Protein 5NBG (pdb70)

Solvent-accessible surface area: 10768 Å² total; per-residue (Å²): 202,30,49,16,55,11,6,2,59,4,0,17,8,1,0,1,0,21,29,23,87,30,68,34,62,96,0,0,56,10,0,13,169,37,25,141,76,114,138,8,33,62,21,1,50,34,0,67,44,51,17,88,112,65,72,40,0,11,100,0,0,37,86,58,104,32,17,2,67,220,98,2,16,58,58,0,43,58,0,52,97,66,65,107,26,60,54,25,0,43,171,2,0,75,68,0,44,112,86,46,50,133,134,25,121,130,163,63,47,17,52,8,23,7,52,0,0,10,8,0,4,1,0,23,39,25,87,27,66,40,62,82,0,0,65,10,0,18,179,28,21,148,85,113,120,4,24,60,17,0,51,32,0,60,42,58,24,85,116,68,68,49,0,10,102,0,0,36,77,54,103,75,21,2,72,198,100,1,18,37,60,0,44,58,1,57,95,67,64,104,24,61,60,23,0,49,134,4,0,50,59,4,50,90,93,37,42,109,126,21,101,142,124,143

GO terms:
  GO:0016485 protein processing (P, IMP)

CATH classification: 1.20.81.30

InterPro domains:
  IPR001992 T2SS_GspF/T4SS_PilC conserved site [PS00874] (168-196)
  IPR003004 GspF/PilC family [PR00812] (69-81)
  IPR003004 GspF/PilC family [PR00812] (168-196)
  IPR003004 GspF/PilC family [PR00812] (371-385)
  IPR003004 GspF/PilC family [PR00812] (387-406)
  IPR003004 GspF/PilC family [PTHR30012] (1-406)
  IPR011850 Type II secretion system protein GspF [TIGR02120] (4-405)
  IPR018076 Type II secretion system protein GspF domain [PF00482] (74-196)
  IPR018076 Type II secretion system protein GspF domain [PF00482] (277-398)
  IPR042094 Type II secretion system GspF domain superfamily [G3DSA:1.20.81.30] (58-175)
  IPR042094 Type II secretion system GspF domain superfamily [G3DSA:1.20.81.30] (260-372)
  IPR060497 GspF/PilC, N-terminal domain [PF28597] (1-43)

Secondary structure (DSSP, 8-state):
---HHHHHHHHHHHHHHHHTT--HHHHHHHHHHH-SSHHHHHHHHHHHHHHHTT--HHHHHHT-TTTS-HHHHHHHHHHHHHT-HHHHHHHHHHHHHHHHHHHHHH-/--HHHHHHHHHHHHHHHHTT--HHHHHHHHHHH-SSHHHHHHHHHHHHHHHTT--HHHHHHT-TTTS-HHHHHHHHHHHHHT-HHHHHHHHHHHHHHHHHHHHHHH-

Structure (mmCIF, N/CA/C/O backbone):
data_5NBG
#
_entry.id   5NBG
#
_cell.length_a   116.175
_cell.length_b   116.175
_cell.length_c   47.998
_cell.angle_alpha   90.00
_cell.angle_beta   90.00
_cell.angle_gamma   90.00
#
_symmetry.space_group_name_H-M   'P 4 21 2'
#
loop_
_entity.id
_entity.type
_entity.pdbx_description
1 polymer 'General secretion pathway protein F'
2 water water
#
loop_
_atom_site.group_PDB
_atom_site.id
_atom_site.type_symbol
_atom_site.label_atom_id
_atom_site.label_alt_id
_atom_site.label_comp_id
_atom_site.label_asym_id
_atom_site.label_entity_id
_atom_site.label_seq_id
_atom_site.pdbx_PDB_ins_code
_atom_site.Cartn_x
_atom_site.Cartn_y
_atom_site.Cartn_z
_atom_site.occupancy
_atom_site.B_iso_or_equiv
_atom_site.auth_seq_id
_atom_site.auth_comp_id
_atom_site.auth_asym_id
_atom_site.auth_atom_id
_atom_site.pdbx_PDB_model_num
ATOM 1 N N . MET A 1 1 ? 18.773 14.624 8.625 1.00 75.26 64 MET A N 1
ATOM 2 C CA . MET A 1 1 ? 18.762 16.107 8.473 1.00 82.80 64 MET A CA 1
ATOM 3 C C . MET A 1 1 ? 19.772 16.835 9.402 1.00 78.95 64 MET A C 1
ATOM 4 O O . MET A 1 1 ? 19.477 17.059 10.589 1.00 82.40 64 MET A O 1
ATOM 9 N N . ILE A 1 2 ? 20.935 17.233 8.859 1.00 62.57 65 ILE A N 1
ATOM 10 C CA . ILE A 1 2 ? 22.078 17.680 9.703 1.00 61.28 65 ILE A CA 1
ATOM 11 C C . ILE A 1 2 ? 22.105 19.185 9.910 1.00 54.35 65 ILE A C 1
ATOM 12 O O . ILE A 1 2 ? 21.879 19.976 8.966 1.00 58.50 65 ILE A O 1
ATOM 17 N N . SER A 1 3 ? 22.392 19.608 11.133 1.00 46.00 66 SER A N 1
ATOM 18 C CA . SER A 1 3 ? 22.574 21.043 11.352 1.00 54.13 66 SER A CA 1
ATOM 19 C C . SER A 1 3 ? 23.802 21.531 10.556 1.00 50.22 66 SER A C 1
ATOM 20 O O . SER A 1 3 ? 24.817 20.823 10.422 1.00 47.02 66 SER A O 1
ATOM 23 N N . ALA A 1 4 ? 23.695 22.715 10.008 1.00 44.86 67 ALA A N 1
ATOM 24 C CA . ALA A 1 4 ? 24.778 23.283 9.272 1.00 45.08 67 ALA A CA 1
ATOM 25 C C . ALA A 1 4 ? 26.037 23.510 10.139 1.00 49.99 67 ALA A C 1
ATOM 26 O O . ALA A 1 4 ? 27.155 23.465 9.615 1.00 50.93 67 ALA A O 1
ATOM 28 N N . SER A 1 5 ? 25.897 23.761 11.434 1.00 48.02 68 SER A N 1
ATOM 29 C CA . SER A 1 5 ? 27.085 23.963 12.264 1.00 50.47 68 SER A CA 1
ATOM 30 C C . SER A 1 5 ? 27.760 22.602 12.486 1.00 51.82 68 SER A C 1
ATOM 31 O O . SER A 1 5 ? 28.981 22.535 12.432 1.00 41.21 68 SER A O 1
ATOM 34 N N . ASP A 1 6 ? 26.959 21.546 12.697 1.00 45.30 69 ASP A N 1
ATOM 35 C CA . ASP A 1 6 ? 27.478 20.205 12.865 1.00 42.20 69 ASP A CA 1
ATOM 36 C C . ASP A 1 6 ? 28.206 19.665 11.618 1.00 49.56 69 ASP A C 1
ATOM 37 O O . ASP A 1 6 ? 29.234 18.981 11.765 1.00 42.75 69 ASP A O 1
ATOM 42 N N . LEU A 1 7 ? 27.663 19.898 10.421 1.00 45.38 70 LEU A N 1
ATOM 43 C CA . LEU A 1 7 ? 28.369 19.563 9.182 1.00 45.81 70 LEU A CA 1
ATOM 44 C C . LEU A 1 7 ? 29.642 20.351 9.043 1.00 41.47 70 LEU A C 1
ATOM 45 O O . LEU A 1 7 ? 30.642 19.813 8.621 1.00 43.18 70 LEU A O 1
ATOM 50 N N . ALA A 1 8 ? 29.588 21.651 9.303 1.00 34.70 71 ALA A N 1
ATOM 51 C CA . ALA A 1 8 ? 30.814 22.439 9.235 1.00 38.80 71 ALA A CA 1
ATOM 52 C C . ALA A 1 8 ? 31.912 21.943 10.220 1.00 37.67 71 ALA A C 1
ATOM 53 O O . ALA A 1 8 ? 33.082 21.984 9.874 1.00 30.38 71 ALA A O 1
ATOM 55 N N . LEU A 1 9 ? 31.525 21.504 11.424 1.00 32.81 72 LEU A N 1
ATOM 56 C CA . LEU A 1 9 ? 32.496 21.018 12.362 1.00 34.40 72 LEU A CA 1
ATOM 57 C C . LEU A 1 9 ? 33.097 19.734 11.807 1.00 35.13 72 LEU A C 1
ATOM 58 O O . LEU A 1 9 ? 34.317 19.660 11.664 1.00 34.41 72 LEU A O 1
ATOM 63 N N . LEU A 1 10 ? 32.275 18.761 11.440 1.00 34.74 73 LEU A N 1
ATOM 64 C CA . LEU A 1 10 ? 32.784 17.464 10.914 1.00 38.02 73 LEU A CA 1
ATOM 65 C C . LEU A 1 10 ? 33.716 17.669 9.753 1.00 34.04 73 LEU A C 1
ATOM 66 O O . LEU A 1 10 ? 34.731 16.978 9.615 1.0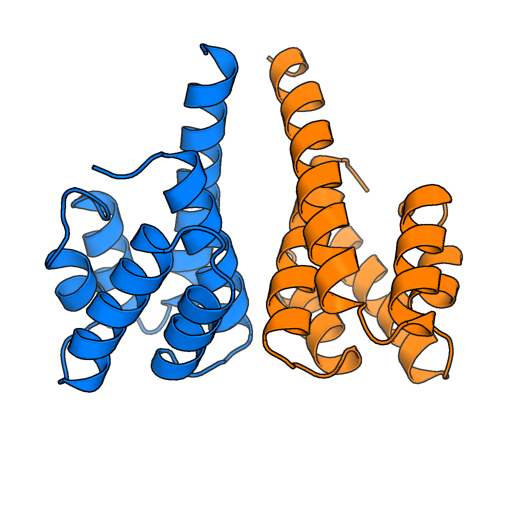0 31.82 73 LEU A O 1
ATOM 71 N N . THR A 1 11 ? 33.352 18.585 8.872 1.00 29.27 74 THR A N 1
ATOM 72 C CA . THR A 1 11 ? 34.099 18.715 7.615 1.00 31.30 74 THR A CA 1
ATOM 73 C C . THR A 1 11 ? 35.430 19.397 7.883 1.00 30.51 74 THR A C 1
ATOM 74 O O . THR A 1 11 ? 36.461 19.002 7.317 1.00 28.83 74 THR A O 1
ATOM 78 N N . ARG A 1 12 ? 35.443 20.416 8.721 1.00 27.44 75 ARG A N 1
ATOM 79 C CA . ARG A 1 12 ? 36.758 21.066 9.107 1.00 29.39 75 ARG A CA 1
ATOM 80 C C . ARG A 1 12 ? 37.680 20.020 9.778 1.00 29.52 75 ARG A C 1
ATOM 81 O O . ARG A 1 12 ? 38.890 19.962 9.507 1.00 27.39 75 ARG A O 1
ATOM 89 N N . GLN A 1 13 ? 37.130 19.255 10.720 1.00 25.15 76 GLN A N 1
ATOM 90 C CA . GLN A 1 13 ? 37.970 18.254 11.443 1.00 27.99 76 GLN A CA 1
ATOM 91 C C . GLN A 1 13 ? 38.558 17.217 10.454 1.00 25.68 76 GLN A C 1
ATOM 92 O O . GLN A 1 13 ? 39.740 16.920 10.485 1.00 28.41 76 GLN A O 1
ATOM 98 N N . LEU A 1 14 ? 37.693 16.685 9.588 1.00 27.67 77 LEU A N 1
ATOM 99 C CA . LEU A 1 14 ? 38.079 15.681 8.619 1.00 28.56 77 LEU A CA 1
ATOM 100 C C . LEU A 1 14 ? 39.112 16.232 7.645 1.00 31.70 77 LEU A C 1
ATOM 101 O O . LEU A 1 14 ? 40.090 15.537 7.259 1.00 31.32 77 LEU A O 1
ATOM 106 N N . ALA A 1 15 ? 38.921 17.470 7.235 1.00 25.86 78 ALA A N 1
ATOM 107 C CA . ALA A 1 15 ? 39.830 18.120 6.278 1.00 27.56 78 ALA A CA 1
ATOM 108 C C . ALA A 1 15 ? 41.159 18.296 6.921 1.00 29.88 78 ALA A C 1
ATOM 109 O O . ALA A 1 15 ? 42.207 17.989 6.290 1.00 30.43 78 ALA A O 1
ATOM 111 N N . THR A 1 16 ? 41.161 18.654 8.206 1.00 26.02 79 THR A N 1
ATOM 112 C CA . THR A 1 16 ? 42.429 18.845 8.930 1.00 27.13 79 THR A CA 1
ATOM 113 C C . THR A 1 16 ? 43.228 17.500 9.017 1.00 31.22 79 THR A C 1
ATOM 114 O O . THR A 1 16 ? 44.466 17.448 8.830 1.00 30.13 79 THR A O 1
ATOM 118 N N . LEU A 1 17 ? 42.519 16.432 9.335 1.00 30.13 80 LEU A N 1
ATOM 119 C CA . LEU A 1 17 ? 43.155 15.119 9.571 1.00 31.27 80 LEU A CA 1
ATOM 120 C C . LEU A 1 17 ? 43.583 14.484 8.282 1.00 31.84 80 LEU A C 1
ATOM 121 O O . LEU A 1 17 ? 44.651 13.845 8.231 1.00 30.97 80 LEU A O 1
ATOM 126 N N . VAL A 1 18 ? 42.771 14.608 7.251 1.00 30.47 81 VAL A N 1
ATOM 127 C CA . VAL A 1 18 ? 43.152 14.064 5.949 1.00 34.11 81 VAL A CA 1
ATOM 128 C C . VAL A 1 18 ? 44.329 14.851 5.405 1.00 39.67 81 VAL A C 1
ATOM 129 O O . VAL A 1 18 ? 45.226 14.254 4.829 1.00 33.40 81 VAL A O 1
ATOM 133 N N . ALA A 1 19 ? 44.364 16.163 5.625 1.00 33.95 82 ALA A N 1
ATOM 134 C CA . ALA A 1 19 ? 45.488 16.953 5.156 1.00 39.31 82 ALA A CA 1
ATOM 135 C C . ALA A 1 19 ? 46.748 16.610 5.901 1.00 41.15 82 ALA A C 1
ATOM 136 O O . ALA A 1 19 ? 47.788 16.775 5.342 1.00 36.12 82 ALA A O 1
ATOM 138 N N . ALA A 1 20 ? 46.644 16.199 7.167 1.00 37.53 83 ALA A N 1
ATOM 139 C CA . ALA A 1 20 ? 47.759 15.783 7.937 1.00 37.01 83 ALA A CA 1
ATOM 140 C C . ALA A 1 20 ? 48.247 14.348 7.597 1.00 40.27 83 ALA A C 1
ATOM 141 O O . ALA A 1 20 ? 49.086 13.809 8.315 1.00 37.67 83 ALA A O 1
ATOM 143 N N . ALA A 1 21 ? 47.681 13.743 6.542 1.00 39.79 84 ALA A N 1
ATOM 144 C CA . ALA A 1 21 ? 48.103 12.471 6.009 1.00 44.47 84 ALA A CA 1
ATOM 145 C C . ALA A 1 21 ? 47.678 11.306 6.903 1.00 44.34 84 ALA A C 1
ATOM 146 O O . ALA A 1 21 ? 48.248 10.238 6.787 1.00 42.53 84 ALA A O 1
ATOM 148 N N . LEU A 1 22 ? 46.671 11.473 7.766 1.00 38.94 85 LEU A N 1
ATOM 149 C CA . LEU A 1 22 ? 46.073 10.287 8.391 1.00 39.33 85 LEU A CA 1
ATOM 150 C C . LEU A 1 22 ? 45.365 9.492 7.313 1.00 38.84 85 LEU A C 1
ATOM 151 O O . LEU A 1 22 ? 44.593 10.070 6.588 1.00 37.82 85 LEU A O 1
ATOM 156 N N . PRO A 1 23 ? 45.559 8.150 7.255 1.00 40.56 86 PRO A N 1
ATOM 157 C CA . PRO A 1 23 ? 44.683 7.316 6.424 1.00 39.57 86 PRO A CA 1
ATOM 158 C C . PRO A 1 23 ? 43.232 7.626 6.651 1.00 36.88 86 PRO A C 1
ATOM 159 O O . PRO A 1 23 ? 42.837 7.981 7.747 1.00 37.03 86 PRO A O 1
ATOM 163 N N . LEU A 1 24 ? 42.449 7.576 5.589 1.00 32.66 87 LEU A N 1
ATOM 164 C CA . LEU A 1 24 ? 41.056 7.908 5.691 1.00 36.27 87 LEU A CA 1
ATOM 165 C C . LEU A 1 24 ? 40.241 7.255 6.830 1.00 39.84 87 LEU A C 1
ATOM 166 O O . LEU A 1 24 ? 39.454 7.912 7.533 1.00 33.71 87 LEU A O 1
ATOM 171 N N . GLU A 1 25 ? 40.467 5.962 7.007 1.00 40.34 88 GLU A N 1
ATOM 172 C CA . GLU A 1 25 ? 39.826 5.119 8.027 1.00 41.49 88 GLU A CA 1
ATOM 173 C C . GLU A 1 25 ? 40.151 5.660 9.414 1.00 35.80 88 GLU A C 1
ATOM 174 O O . GLU A 1 25 ? 39.286 5.695 10.283 1.00 37.07 88 GLU A O 1
ATOM 180 N N . GLU A 1 26 ? 41.388 6.107 9.602 1.00 32.17 89 GLU A N 1
ATOM 181 C CA . GLU A 1 26 ? 41.829 6.670 10.879 1.00 37.85 89 GLU A CA 1
ATOM 182 C C . GLU A 1 26 ? 41.304 8.063 11.128 1.00 35.09 89 GLU A C 1
ATOM 183 O O . GLU A 1 26 ? 40.963 8.412 12.236 1.00 32.75 89 GLU A O 1
ATOM 189 N N . ALA A 1 27 ? 41.244 8.841 10.082 1.00 32.12 90 ALA A N 1
ATOM 190 C CA . ALA A 1 27 ? 40.660 10.166 10.116 1.00 34.23 90 ALA A CA 1
ATOM 191 C C . ALA A 1 27 ? 39.179 10.133 10.456 1.00 32.13 90 ALA A C 1
ATOM 192 O O . ALA A 1 27 ? 38.756 10.851 11.344 1.00 35.31 90 ALA A O 1
ATOM 194 N N . LEU A 1 28 ? 38.395 9.269 9.787 1.00 33.17 91 LEU A N 1
ATOM 195 C CA . LEU A 1 28 ? 36.996 9.113 10.134 1.00 33.87 91 LEU A CA 1
ATOM 196 C C . LEU A 1 28 ? 36.817 8.622 11.587 1.00 33.69 91 LEU A C 1
ATOM 197 O O . LEU A 1 28 ? 35.927 9.059 12.321 1.00 39.75 91 LEU A O 1
ATOM 202 N N . ASP A 1 29 ? 37.695 7.744 12.029 1.00 37.99 92 ASP A N 1
ATOM 203 C CA . ASP A 1 29 ? 37.726 7.298 13.429 1.00 38.60 92 ASP A CA 1
ATOM 204 C C . ASP A 1 29 ? 37.961 8.450 14.404 1.00 36.34 92 ASP A C 1
ATOM 205 O O . ASP A 1 29 ? 37.276 8.532 15.431 1.00 30.96 92 ASP A O 1
ATOM 210 N N . ALA A 1 30 ? 38.946 9.325 14.091 1.00 34.75 93 ALA A N 1
ATOM 211 C CA . ALA A 1 30 ? 39.229 10.409 14.971 1.00 32.30 93 ALA A CA 1
ATOM 212 C C . ALA A 1 30 ? 38.062 11.382 15.013 1.00 34.96 93 ALA A C 1
ATOM 213 O O . ALA A 1 30 ? 37.715 11.863 16.096 1.00 33.59 93 ALA A O 1
ATOM 215 N N . VAL A 1 31 ? 37.397 11.614 13.877 1.00 33.99 94 VAL A N 1
ATOM 216 C CA . VAL A 1 31 ? 36.263 12.557 13.903 1.00 37.37 94 VAL A CA 1
ATOM 217 C C . VAL A 1 31 ? 35.045 11.954 14.725 1.00 42.92 94 VAL A C 1
ATOM 218 O O . VAL A 1 31 ? 34.350 12.663 15.527 1.00 35.50 94 VAL A O 1
ATOM 222 N N . ALA A 1 32 ? 34.781 10.659 14.521 1.00 41.53 95 ALA A N 1
ATOM 223 C CA . ALA A 1 32 ? 33.781 9.948 15.356 1.00 43.69 95 ALA A CA 1
ATOM 224 C C . ALA A 1 32 ? 34.155 9.990 16.850 1.00 42.80 95 ALA A C 1
ATOM 225 O O . ALA A 1 32 ? 33.349 10.402 17.634 1.00 43.18 95 ALA A O 1
ATOM 227 N N . LYS A 1 33 ? 35.397 9.686 17.211 1.00 45.86 96 LYS A N 1
ATOM 228 C CA . LYS A 1 33 ? 35.797 9.753 18.600 1.00 45.29 96 LYS A CA 1
ATOM 229 C C . LYS A 1 33 ? 35.717 11.119 19.213 1.00 49.79 96 LYS A C 1
ATOM 230 O O . LYS A 1 33 ? 35.633 11.217 20.431 1.00 48.13 96 LYS A O 1
ATOM 236 N N . GLN A 1 34 ? 35.863 12.184 18.423 1.00 44.21 97 GLN A N 1
ATOM 237 C CA . GLN A 1 34 ? 35.968 13.533 19.010 1.00 41.01 97 GLN A CA 1
ATOM 238 C C . GLN A 1 34 ? 34.619 14.198 19.096 1.00 38.24 97 GLN A C 1
ATOM 239 O O . GLN A 1 34 ? 34.526 15.315 19.601 1.00 38.43 97 GLN A O 1
ATOM 245 N N . SER A 1 35 ? 33.595 13.559 18.552 1.00 39.42 98 SER A N 1
ATOM 246 C CA . SER A 1 35 ? 32.286 14.165 18.484 1.00 46.18 98 SER A CA 1
ATOM 247 C C . SER A 1 35 ? 31.633 14.254 19.868 1.00 50.79 98 SER A C 1
ATOM 248 O O . SER A 1 35 ? 31.732 13.343 20.669 1.00 61.14 98 SER A O 1
ATOM 251 N N . GLU A 1 36 ? 30.996 15.378 20.144 1.00 54.19 99 GLU A N 1
ATOM 252 C CA . GLU A 1 36 ? 30.184 15.528 21.360 1.00 59.00 99 GLU A CA 1
ATOM 253 C C . GLU A 1 36 ? 28.744 15.003 21.142 1.00 58.87 99 GLU A C 1
ATOM 254 O O . GLU A 1 36 ? 28.072 14.712 22.088 1.00 62.52 99 GLU A O 1
ATOM 260 N N . LYS A 1 37 ? 28.285 14.865 19.905 1.00 57.93 100 LYS A N 1
ATOM 261 C CA . LYS A 1 37 ? 26.917 14.438 19.659 1.00 57.77 100 LYS A CA 1
ATOM 262 C C . LYS A 1 37 ? 26.883 13.006 19.203 1.00 60.60 100 LYS A C 1
ATOM 263 O O . LYS A 1 37 ? 27.356 12.698 18.109 1.00 53.50 100 LYS A O 1
ATOM 269 N N . PRO A 1 38 ? 26.269 12.121 20.004 1.00 66.50 101 PRO A N 1
ATOM 270 C CA . PRO A 1 38 ? 26.219 10.701 19.629 1.00 64.60 101 PRO A CA 1
ATOM 271 C C . PRO A 1 38 ? 25.759 10.424 18.196 1.00 56.45 101 PRO A C 1
ATOM 272 O O . PRO A 1 38 ? 26.281 9.524 17.530 1.00 58.26 101 PRO A O 1
ATOM 276 N N . LYS A 1 39 ? 24.784 11.187 17.739 1.00 57.22 102 LYS A N 1
ATOM 277 C CA . LYS A 1 39 ? 24.298 11.077 16.377 1.00 56.10 102 LYS A CA 1
ATOM 278 C C . LYS A 1 39 ? 25.419 11.377 15.352 1.00 58.37 102 LYS A C 1
ATOM 279 O O . LYS A 1 39 ? 25.498 10.733 14.308 1.00 56.15 102 LYS A O 1
ATOM 285 N N . LEU A 1 40 ? 26.288 12.339 15.663 1.00 58.85 103 LEU A N 1
ATOM 286 C CA . LEU A 1 40 ? 27.424 12.640 14.772 1.00 56.72 103 LEU A CA 1
ATOM 287 C C . LEU A 1 40 ? 28.484 11.527 14.813 1.00 50.37 103 LEU A C 1
ATOM 288 O O . LEU A 1 40 ? 28.924 11.122 13.755 1.00 51.63 103 LEU A O 1
ATOM 293 N N . SER A 1 41 ? 28.842 10.993 15.999 1.00 44.21 104 SER A N 1
ATOM 294 C CA . SER A 1 41 ? 29.722 9.827 16.086 1.00 44.63 104 SER A CA 1
ATOM 295 C C . SER A 1 41 ? 29.214 8.685 15.254 1.00 49.00 104 SER A C 1
ATOM 296 O O . SER A 1 41 ? 29.982 8.057 14.548 1.00 44.31 104 SER A O 1
ATOM 299 N N . ALA A 1 42 ? 27.928 8.372 15.378 1.00 50.87 105 ALA A N 1
ATOM 300 C CA . ALA A 1 42 ? 27.361 7.232 14.674 1.00 46.73 105 ALA A CA 1
ATOM 301 C C . ALA A 1 42 ? 27.482 7.447 13.190 1.00 45.79 105 ALA A C 1
ATOM 302 O O . ALA A 1 42 ? 27.866 6.540 12.426 1.00 57.09 105 ALA A O 1
ATOM 304 N N . LEU A 1 43 ? 27.144 8.658 12.769 1.00 52.79 106 LEU A N 1
ATOM 305 C CA . LEU A 1 43 ? 27.184 9.032 11.327 1.00 49.02 106 LEU A CA 1
ATOM 306 C C . LEU A 1 43 ? 28.557 8.804 10.724 1.00 45.18 106 LEU A C 1
ATOM 307 O O . LEU A 1 43 ? 28.705 8.148 9.654 1.00 46.78 106 LEU A O 1
ATOM 312 N N . MET A 1 44 ? 29.571 9.311 11.429 1.00 48.38 107 MET A N 1
ATOM 313 C CA . MET A 1 44 ? 30.959 9.172 10.960 1.00 47.94 107 MET A CA 1
ATOM 314 C C . MET A 1 44 ? 31.458 7.733 10.960 1.00 44.19 107 MET A C 1
ATOM 315 O O . MET A 1 44 ? 32.198 7.296 10.059 1.00 46.68 107 MET A O 1
ATOM 320 N N . ALA A 1 45 ? 31.071 6.981 11.978 1.00 50.78 108 ALA A N 1
ATOM 321 C CA . ALA A 1 45 ? 31.424 5.546 12.042 1.00 46.53 108 ALA A CA 1
ATOM 322 C C . ALA A 1 45 ? 30.739 4.737 10.930 1.00 41.06 108 ALA A C 1
ATOM 323 O O . ALA A 1 45 ? 31.315 3.765 10.412 1.00 41.69 108 ALA A O 1
ATOM 325 N N . ALA A 1 46 ? 29.503 5.117 10.598 1.00 45.83 109 ALA A N 1
ATOM 326 C CA . ALA A 1 46 ? 28.721 4.494 9.503 1.00 46.86 109 ALA A CA 1
ATOM 327 C C . ALA A 1 46 ? 29.324 4.725 8.123 1.00 47.08 109 ALA A C 1
ATOM 328 O O . ALA A 1 46 ? 29.483 3.807 7.295 1.00 55.21 109 ALA A O 1
ATOM 330 N N . VAL A 1 47 ? 29.654 5.978 7.866 1.00 52.75 110 VAL A N 1
ATOM 331 C CA . VAL A 1 47 ? 30.491 6.322 6.708 1.00 46.68 110 VAL A CA 1
ATOM 332 C C . VAL A 1 47 ? 31.782 5.518 6.742 1.00 35.27 110 VAL A C 1
ATOM 333 O O . VAL A 1 47 ? 32.212 4.985 5.742 1.00 37.79 110 VAL A O 1
ATOM 337 N N . ARG A 1 48 ? 32.464 5.473 7.881 1.00 39.42 111 ARG A N 1
ATOM 338 C CA . ARG A 1 48 ? 33.685 4.652 7.928 1.00 39.25 111 ARG A CA 1
ATOM 339 C C . ARG A 1 48 ? 33.433 3.169 7.600 1.00 41.09 111 ARG A C 1
ATOM 340 O O . ARG A 1 48 ? 34.268 2.510 6.961 1.00 45.50 111 ARG A O 1
ATOM 348 N N . ALA A 1 49 ? 32.320 2.629 8.070 1.00 42.69 112 ALA A N 1
ATOM 349 C CA . ALA A 1 49 ? 32.041 1.211 7.817 1.00 50.18 112 ALA A CA 1
ATOM 350 C C . ALA A 1 49 ? 32.046 0.998 6.309 1.00 48.78 112 ALA A C 1
ATOM 351 O O . ALA A 1 49 ? 32.778 0.143 5.787 1.00 52.64 112 ALA A O 1
ATOM 353 N N . LYS A 1 50 ? 31.346 1.872 5.586 1.00 53.50 113 LYS A N 1
ATOM 354 C CA . LYS A 1 50 ? 31.290 1.753 4.132 1.00 47.88 113 LYS A CA 1
ATOM 355 C C . LYS A 1 50 ? 32.641 1.863 3.437 1.00 50.20 113 LYS A C 1
ATOM 356 O O . LYS A 1 50 ? 32.874 1.150 2.467 1.00 49.20 113 LYS A O 1
ATOM 362 N N . VAL A 1 51 ? 33.530 2.740 3.932 1.00 50.60 114 VAL A N 1
ATOM 363 C CA . VAL A 1 51 ? 34.864 2.922 3.344 1.00 49.21 114 VAL A CA 1
ATOM 364 C C . VAL A 1 51 ? 35.748 1.688 3.580 1.00 57.87 114 VAL A C 1
ATOM 365 O O . VAL A 1 51 ? 36.542 1.277 2.711 1.00 53.69 114 VAL A O 1
ATOM 369 N N . VAL A 1 52 ? 35.656 1.154 4.795 1.00 65.03 115 VAL A N 1
ATOM 370 C CA . VAL A 1 52 ? 36.377 -0.071 5.195 1.00 62.00 115 VAL A CA 1
ATOM 371 C C . VAL A 1 52 ? 35.804 -1.247 4.364 1.00 61.07 115 VAL A C 1
ATOM 372 O O . VAL A 1 52 ? 36.573 -1.999 3.785 1.00 57.01 115 VAL A O 1
ATOM 376 N N . GLU A 1 53 ? 34.464 -1.331 4.284 1.00 58.84 116 GLU A N 1
ATOM 377 C CA . GLU A 1 53 ? 33.714 -2.243 3.389 1.00 57.88 116 GLU A CA 1
ATOM 378 C C . GLU A 1 53 ? 34.118 -2.157 1.928 1.00 59.10 116 GLU A C 1
ATOM 379 O O . GLU A 1 53 ? 33.628 -2.944 1.176 1.00 62.75 116 GLU A O 1
ATOM 385 N N . GLY A 1 54 ? 34.921 -1.169 1.499 1.00 69.19 117 GLY A N 1
ATOM 386 C CA . GLY A 1 54 ? 35.458 -1.043 0.112 1.00 54.29 117 GLY A CA 1
ATOM 387 C C . GLY A 1 54 ? 34.945 0.156 -0.714 1.00 57.61 117 GLY A C 1
ATOM 388 O O . GLY A 1 54 ? 35.546 0.521 -1.720 1.00 47.23 117 GLY A O 1
ATOM 389 N N . HIS A 1 55 ? 33.846 0.788 -0.290 1.00 59.33 118 HIS A N 1
ATOM 390 C CA . HIS A 1 55 ? 33.304 1.970 -1.004 1.00 55.55 118 HIS A CA 1
ATOM 391 C C . HIS A 1 55 ? 34.202 3.194 -0.922 1.00 53.88 118 HIS A C 1
ATOM 392 O O . HIS A 1 55 ? 35.003 3.352 0.006 1.00 56.04 118 HIS A O 1
ATOM 399 N N . SER A 1 56 ? 34.095 4.047 -1.927 1.00 56.12 119 SER A N 1
ATOM 400 C CA . SER A 1 56 ? 34.780 5.335 -1.897 1.00 48.79 119 SER A CA 1
ATOM 401 C C . SER A 1 56 ? 34.092 6.222 -0.858 1.00 36.87 119 SER A C 1
ATOM 402 O O . SER A 1 56 ? 32.927 5.974 -0.438 1.00 39.54 119 SER A O 1
ATOM 405 N N . LEU A 1 57 ? 34.774 7.305 -0.488 1.00 40.76 120 LEU A N 1
ATOM 406 C CA . LEU A 1 57 ? 34.235 8.217 0.518 1.00 38.19 120 LEU A CA 1
ATOM 407 C C . LEU A 1 57 ? 32.939 8.796 0.030 1.00 41.24 120 LEU A C 1
ATOM 408 O O . LEU A 1 57 ? 31.977 8.896 0.807 1.00 41.14 120 LEU A O 1
ATOM 413 N N . ALA A 1 58 ? 32.889 9.120 -1.262 1.00 39.38 121 ALA A N 1
ATOM 414 C CA . ALA A 1 58 ? 31.686 9.726 -1.883 1.00 48.10 121 ALA A CA 1
ATOM 415 C C . ALA A 1 58 ? 30.485 8.794 -1.819 1.00 44.74 121 ALA A C 1
ATOM 416 O O . ALA A 1 58 ? 29.344 9.200 -1.466 1.00 43.66 121 ALA A O 1
ATOM 418 N N . GLU A 1 59 ? 30.746 7.526 -2.135 1.00 54.49 122 GLU A N 1
ATOM 419 C CA . GLU A 1 59 ? 29.707 6.504 -2.106 1.00 51.71 122 GLU A CA 1
ATOM 420 C C . GLU A 1 59 ? 29.299 6.300 -0.692 1.00 48.69 122 GLU A C 1
ATOM 421 O O . GLU A 1 59 ? 28.121 6.221 -0.395 1.00 51.47 122 GLU A O 1
ATOM 427 N N . ALA A 1 60 ? 30.276 6.234 0.205 1.00 52.10 123 ALA A N 1
ATOM 428 C CA . ALA A 1 60 ? 29.946 6.073 1.626 1.00 49.18 123 ALA A CA 1
ATOM 429 C C . ALA A 1 60 ? 29.090 7.243 2.050 1.00 43.78 123 ALA A C 1
ATOM 430 O O . ALA A 1 60 ? 27.965 7.090 2.500 1.00 47.64 123 ALA A O 1
ATOM 432 N N . MET A 1 61 ? 29.593 8.440 1.855 1.00 46.86 124 MET A N 1
ATOM 433 C CA . MET A 1 61 ? 28.821 9.625 2.223 1.00 44.76 124 MET A CA 1
ATOM 434 C C . MET A 1 61 ? 27.465 9.681 1.564 1.00 48.64 124 MET A C 1
ATOM 435 O O . MET A 1 61 ? 26.490 10.092 2.216 1.00 47.75 124 MET A O 1
ATOM 440 N N . GLY A 1 62 ? 27.434 9.271 0.279 1.00 48.95 125 GLY A N 1
ATOM 441 C CA . GLY A 1 62 ? 26.211 9.129 -0.524 1.00 53.93 125 GLY A CA 1
ATOM 442 C C . GLY A 1 62 ? 25.094 8.335 0.120 1.00 53.50 125 GLY A C 1
ATOM 443 O O . GLY A 1 62 ? 23.914 8.623 -0.098 1.00 52.71 125 GLY A O 1
ATOM 444 N N . ASN A 1 63 ? 25.450 7.376 0.971 1.00 52.58 126 ASN A N 1
ATOM 445 C CA . ASN A 1 63 ? 24.436 6.705 1.776 1.00 55.05 126 ASN A CA 1
ATOM 446 C C . ASN A 1 63 ? 23.657 7.620 2.731 1.00 56.42 126 ASN A C 1
ATOM 447 O O . ASN A 1 63 ? 22.720 7.135 3.322 1.00 54.18 126 ASN A O 1
ATOM 452 N N . PHE A 1 64 ? 24.000 8.922 2.880 1.00 51.08 127 PHE A N 1
ATOM 453 C CA . PHE A 1 64 ? 23.326 9.790 3.873 1.00 48.93 127 PHE A CA 1
ATOM 454 C C . PHE A 1 64 ? 23.020 11.192 3.343 1.00 51.76 127 PHE A C 1
ATOM 455 O O . PHE A 1 64 ? 23.545 12.196 3.849 1.00 53.85 127 PHE A O 1
ATOM 463 N N . PRO A 1 65 ? 22.120 11.289 2.346 1.00 58.56 128 PRO A N 1
ATOM 464 C CA . PRO A 1 65 ? 21.943 12.553 1.611 1.00 56.74 128 PRO A CA 1
ATOM 465 C C . PRO A 1 65 ? 21.317 13.657 2.464 1.00 51.88 128 PRO A C 1
ATOM 466 O O . PRO A 1 65 ? 21.473 14.808 2.141 1.00 52.31 128 PRO A O 1
ATOM 470 N N . GLY A 1 66 ? 20.655 13.292 3.561 1.00 49.31 129 GLY A N 1
ATOM 471 C CA . GLY A 1 66 ? 20.238 14.228 4.606 1.00 50.85 129 GLY A CA 1
ATOM 472 C C . GLY A 1 66 ? 21.370 14.915 5.361 1.00 57.19 129 GLY A C 1
ATOM 473 O O . GLY A 1 66 ? 21.169 15.982 5.964 1.00 55.84 129 GLY A O 1
ATOM 474 N N . SER A 1 67 ? 22.563 14.306 5.318 1.00 53.99 130 SER A N 1
ATOM 475 C CA . SER A 1 67 ? 23.777 14.884 5.902 1.00 48.10 130 SER A CA 1
ATOM 476 C C . SER A 1 67 ? 24.728 15.472 4.880 1.00 42.13 130 SER A C 1
ATOM 477 O O . SER A 1 67 ? 25.319 16.530 5.111 1.00 46.20 130 SER A O 1
ATOM 480 N N . PHE A 1 68 ? 24.916 14.744 3.788 1.00 40.76 131 PHE A N 1
ATOM 481 C CA . PHE A 1 68 ? 25.922 15.005 2.802 1.00 39.75 131 PHE A CA 1
ATOM 482 C C . PHE A 1 68 ? 25.215 15.162 1.470 1.00 49.03 131 PHE A C 1
ATOM 483 O O . PHE A 1 68 ? 24.929 14.164 0.827 1.00 45.61 131 PHE A O 1
ATOM 491 N N . GLU A 1 69 ? 24.914 16.420 1.096 1.00 53.46 132 GLU A N 1
ATOM 492 C CA . GLU A 1 69 ? 24.165 16.750 -0.117 1.00 47.37 132 GLU A CA 1
ATOM 493 C C . GLU A 1 69 ? 24.896 16.283 -1.356 1.00 44.44 132 GLU A C 1
ATOM 494 O O . GLU A 1 69 ? 26.112 15.911 -1.337 1.00 44.58 132 GLU A O 1
ATOM 500 N N . ARG A 1 70 ? 24.173 16.331 -2.468 1.00 43.39 133 ARG A N 1
ATOM 501 C CA . ARG A 1 70 ? 24.712 15.828 -3.739 1.00 44.02 133 ARG A CA 1
ATOM 502 C C . ARG A 1 70 ? 25.931 16.605 -4.130 1.00 40.84 133 ARG A C 1
ATOM 503 O O . ARG A 1 70 ? 26.885 16.030 -4.604 1.00 45.59 133 ARG A O 1
ATOM 511 N N . LEU A 1 71 ? 25.901 17.935 -4.023 1.00 42.04 134 LEU A N 1
ATOM 512 C CA . LEU A 1 71 ? 27.095 18.694 -4.464 1.00 49.32 134 LEU A CA 1
ATOM 513 C C . LEU A 1 71 ? 28.381 18.314 -3.654 1.00 45.73 134 LEU A C 1
ATOM 514 O O . LEU A 1 71 ? 29.470 18.200 -4.210 1.00 41.81 134 LEU A O 1
ATOM 519 N N . TYR A 1 72 ? 28.206 18.128 -2.343 1.00 45.07 135 TYR A N 1
ATOM 520 C CA . TYR A 1 72 ? 29.298 17.782 -1.426 1.00 42.74 135 TYR A CA 1
ATOM 521 C C . TYR A 1 72 ? 29.917 16.407 -1.813 1.00 44.47 135 TYR A C 1
ATOM 522 O O . TYR A 1 72 ? 31.133 16.314 -1.910 1.00 42.99 135 TYR A O 1
ATOM 531 N N . CYS A 1 73 ? 29.086 15.387 -2.066 1.00 41.60 136 CYS A N 1
ATOM 532 C CA . CYS A 1 73 ? 29.566 14.045 -2.487 1.00 46.00 136 CYS A CA 1
ATOM 533 C C . CYS A 1 73 ? 30.259 14.023 -3.836 1.00 45.65 136 CYS A C 1
ATOM 534 O O . CYS A 1 73 ? 31.279 13.364 -3.978 1.00 41.84 136 CYS A O 1
ATOM 537 N N . ALA A 1 74 ? 29.720 14.755 -4.823 1.00 44.52 137 ALA A N 1
ATOM 538 C CA . ALA A 1 74 ? 30.378 14.901 -6.119 1.00 40.54 137 ALA A CA 1
ATOM 539 C C . ALA A 1 74 ? 31.656 15.648 -6.002 1.00 40.92 137 ALA A C 1
ATOM 540 O O . ALA A 1 74 ? 32.583 15.380 -6.764 1.00 40.56 137 ALA A O 1
ATOM 542 N N . MET A 1 75 ? 31.719 16.620 -5.105 1.00 33.28 138 MET A N 1
ATOM 543 C CA . MET A 1 75 ? 33.025 17.246 -4.867 1.00 38.26 138 MET A CA 1
ATOM 544 C C . MET A 1 75 ? 34.008 16.197 -4.281 1.00 39.82 138 MET A C 1
ATOM 545 O O . MET A 1 75 ? 35.151 16.113 -4.699 1.00 35.31 138 MET A O 1
ATOM 550 N N . VAL A 1 76 ? 33.543 15.384 -3.340 1.00 35.58 139 VAL A N 1
ATOM 551 C CA . VAL A 1 76 ? 34.439 14.372 -2.757 1.00 42.03 139 VAL A CA 1
ATOM 552 C C . VAL A 1 76 ? 34.880 13.355 -3.852 1.00 36.64 139 VAL A C 1
ATOM 553 O O . VAL A 1 76 ? 36.043 13.069 -3.984 1.00 43.71 139 VAL A O 1
ATOM 557 N N . ALA A 1 77 ? 33.923 12.852 -4.622 1.00 39.74 140 ALA A N 1
ATOM 558 C CA . ALA A 1 77 ? 34.205 11.947 -5.733 1.00 43.60 140 ALA A CA 1
ATOM 559 C C . ALA A 1 77 ? 35.299 12.490 -6.628 1.00 41.33 140 ALA A C 1
ATOM 560 O O . ALA A 1 77 ? 36.280 11.813 -6.929 1.00 43.11 140 ALA A O 1
ATOM 562 N N . ALA A 1 78 ? 35.195 13.748 -7.017 1.00 45.81 141 ALA A N 1
ATOM 563 C CA . ALA A 1 78 ? 36.203 14.303 -7.938 1.00 40.52 141 ALA A CA 1
ATOM 564 C C . ALA A 1 78 ? 37.571 14.406 -7.300 1.00 40.87 141 ALA A C 1
ATOM 565 O O . ALA A 1 78 ? 38.589 14.264 -7.952 1.00 44.86 141 ALA A O 1
ATOM 567 N N . GLY A 1 79 ? 37.623 14.724 -6.009 1.00 44.94 142 GLY A N 1
ATOM 568 C CA . GLY A 1 79 ? 38.914 14.828 -5.366 1.00 43.92 142 GLY A CA 1
ATOM 569 C C . GLY A 1 79 ? 39.532 13.445 -5.281 1.00 41.29 142 GLY A C 1
ATOM 570 O O . GLY A 1 79 ? 40.730 13.313 -5.400 1.00 45.21 142 GLY A O 1
ATOM 571 N N . GLU A 1 80 ? 38.712 12.437 -5.009 1.00 39.21 143 GLU A N 1
ATOM 572 C CA . GLU A 1 80 ? 39.191 11.030 -4.940 1.00 50.10 143 GLU A CA 1
ATOM 573 C C . GLU A 1 80 ? 39.666 10.577 -6.344 1.00 51.85 143 GLU A C 1
ATOM 574 O O . GLU A 1 80 ? 40.816 10.126 -6.506 1.00 50.58 143 GLU A O 1
ATOM 580 N N . ALA A 1 81 ? 38.815 10.784 -7.358 1.00 52.66 144 ALA A N 1
ATOM 581 C CA . ALA A 1 81 ? 39.204 10.516 -8.768 1.00 55.74 144 ALA A CA 1
ATOM 582 C C . ALA A 1 81 ? 40.535 11.158 -9.176 1.00 55.86 144 ALA A C 1
ATOM 583 O O . ALA A 1 81 ? 41.308 10.540 -9.886 1.00 57.26 144 ALA A O 1
ATOM 585 N N . SER A 1 82 ? 40.822 12.359 -8.685 1.00 51.74 145 SER A N 1
ATOM 586 C CA . SER A 1 82 ? 42.076 13.045 -8.997 1.00 48.95 145 SER A CA 1
ATOM 587 C C . SER A 1 82 ? 43.220 12.804 -8.035 1.00 51.39 145 SER A C 1
ATOM 588 O O . SER A 1 82 ? 44.289 13.278 -8.282 1.00 46.29 145 SER A O 1
ATOM 591 N N . GLY A 1 83 ? 43.016 12.117 -6.913 1.00 52.43 146 GLY A N 1
ATOM 592 C CA . GLY A 1 83 ? 44.064 12.045 -5.887 1.00 45.74 146 GLY A CA 1
ATOM 593 C C . GLY A 1 83 ? 44.300 13.377 -5.212 1.00 49.67 146 GLY A C 1
ATOM 594 O O . GLY A 1 83 ? 45.406 13.662 -4.734 1.00 48.18 146 GLY A O 1
ATOM 595 N N . HIS A 1 84 ? 43.270 14.216 -5.142 1.00 49.39 147 HIS A N 1
ATOM 596 C CA . HIS A 1 84 ? 43.402 15.475 -4.391 1.00 53.88 147 HIS A CA 1
ATOM 597 C C . HIS A 1 84 ? 42.312 15.636 -3.331 1.00 48.38 147 HIS A C 1
ATOM 598 O O . HIS A 1 84 ? 41.769 16.713 -3.173 1.00 42.25 147 HIS A O 1
ATOM 605 N N . LEU A 1 85 ? 42.010 14.564 -2.593 1.00 46.74 148 LEU A N 1
ATOM 606 C CA . LEU A 1 85 ? 40.890 14.602 -1.663 1.00 47.76 148 LEU A CA 1
ATOM 607 C C . LEU A 1 85 ? 41.108 15.668 -0.633 1.00 39.78 148 LEU A C 1
ATOM 608 O O . LEU A 1 85 ? 40.201 16.299 -0.249 1.00 40.49 148 LEU A O 1
ATOM 613 N N . ASP A 1 86 ? 42.331 15.866 -0.197 1.00 38.70 149 ASP A N 1
ATOM 614 C CA . ASP A 1 86 ? 42.620 16.866 0.817 1.00 41.60 149 ASP A CA 1
ATOM 615 C C . ASP A 1 86 ? 42.289 18.277 0.381 1.00 46.43 149 ASP A C 1
ATOM 616 O O . ASP A 1 86 ? 41.821 19.088 1.222 1.00 38.20 149 ASP A O 1
ATOM 621 N N . ALA A 1 87 ? 42.506 18.592 -0.913 1.00 43.42 150 ALA A N 1
ATOM 622 C CA . ALA A 1 87 ? 42.132 19.946 -1.416 1.00 45.89 150 ALA A CA 1
ATOM 623 C C . ALA A 1 87 ? 40.628 20.111 -1.444 1.00 39.22 150 ALA A C 1
ATOM 624 O O . ALA A 1 87 ? 40.092 21.105 -1.043 1.00 39.60 150 ALA A O 1
ATOM 626 N N . VAL A 1 88 ? 39.938 19.104 -1.935 1.00 35.35 151 VAL A N 1
ATOM 627 C CA . VAL A 1 88 ? 38.511 19.173 -2.001 1.00 38.98 151 VAL A CA 1
ATOM 628 C C . VAL A 1 88 ? 37.886 19.289 -0.576 1.00 41.28 151 VAL A C 1
ATOM 629 O O . VAL A 1 88 ? 36.903 20.031 -0.393 1.00 39.82 151 VAL A O 1
ATOM 633 N N . LEU A 1 89 ? 38.436 18.582 0.416 1.00 34.78 152 LEU A N 1
ATOM 634 C CA . LEU A 1 89 ? 37.881 18.673 1.796 1.00 39.12 152 LEU A CA 1
ATOM 635 C C . LEU A 1 89 ? 38.170 20.046 2.387 1.00 33.72 152 LEU A C 1
ATOM 636 O O . LEU A 1 89 ? 37.326 20.578 3.073 1.00 36.61 152 LEU A O 1
ATOM 641 N N . ASN A 1 90 ? 39.333 20.616 2.101 1.00 36.17 153 ASN A N 1
ATOM 642 C CA . ASN A 1 90 ? 39.646 21.967 2.580 1.00 41.89 153 ASN A CA 1
ATOM 643 C C . ASN A 1 90 ? 38.663 22.990 1.984 1.00 41.23 153 ASN A C 1
ATOM 644 O O . ASN A 1 90 ? 38.161 23.845 2.700 1.00 40.09 153 ASN A O 1
ATOM 649 N N . ARG A 1 91 ? 38.381 22.860 0.690 1.00 37.81 154 ARG A N 1
ATOM 650 C CA . ARG A 1 91 ? 37.374 23.687 0.056 1.00 43.97 154 ARG A CA 1
ATOM 651 C C . ARG A 1 91 ? 36.024 23.476 0.666 1.00 41.36 154 ARG A C 1
ATOM 652 O O . ARG A 1 91 ? 35.321 24.440 0.896 1.00 34.85 154 ARG A O 1
ATOM 660 N N . LEU A 1 92 ? 35.615 22.209 0.866 1.00 36.94 155 LEU A N 1
ATOM 661 C CA . LEU A 1 92 ? 34.317 21.950 1.474 1.00 36.99 155 LEU A CA 1
ATOM 662 C C . LEU A 1 92 ? 34.179 22.433 2.923 1.00 37.32 155 LEU A C 1
ATOM 663 O O . LEU A 1 92 ? 33.075 22.678 3.433 1.00 36.46 155 LEU A O 1
ATOM 668 N N . ALA A 1 93 ? 35.293 22.521 3.616 1.00 35.65 156 ALA A N 1
ATOM 669 C CA . ALA A 1 93 ? 35.249 22.990 4.995 1.00 36.05 156 ALA A CA 1
ATOM 670 C C . ALA A 1 93 ? 34.892 24.482 4.981 1.00 37.14 156 ALA A C 1
ATOM 671 O O . ALA A 1 93 ? 34.086 24.902 5.773 1.00 33.90 156 ALA A O 1
ATOM 673 N N . ASP A 1 94 ? 35.521 25.253 4.100 1.00 40.65 157 ASP A N 1
ATOM 674 C CA . ASP A 1 94 ? 35.163 26.686 3.892 1.00 42.00 157 ASP A CA 1
ATOM 675 C C . ASP A 1 94 ? 33.693 26.909 3.498 1.00 46.87 157 ASP A C 1
ATOM 676 O O . ASP A 1 94 ? 32.996 27.721 4.073 1.00 44.86 157 ASP A O 1
ATOM 681 N N . TYR A 1 95 ? 33.227 26.102 2.561 1.00 43.90 158 TYR A N 1
ATOM 682 C CA . TYR A 1 95 ? 31.887 26.164 2.093 1.00 39.63 158 TYR A CA 1
ATOM 683 C C . TYR A 1 95 ? 30.952 25.891 3.196 1.00 44.22 158 TYR A C 1
ATOM 684 O O . TYR A 1 95 ? 30.058 26.666 3.412 1.00 47.85 158 TYR A O 1
ATOM 693 N N . THR A 1 96 ? 31.125 24.778 3.902 1.00 44.93 159 THR A N 1
ATOM 694 C CA . THR A 1 96 ? 30.234 24.441 4.996 1.00 43.02 159 THR A CA 1
ATOM 695 C C . THR A 1 96 ? 30.260 25.491 6.125 1.00 42.62 159 THR A C 1
ATOM 696 O O . THR A 1 96 ? 29.213 25.691 6.791 1.00 45.29 159 THR A O 1
ATOM 700 N N . GLU A 1 97 ? 31.430 26.072 6.384 1.00 41.78 160 GLU A N 1
ATOM 701 C CA . GLU A 1 97 ? 31.578 27.113 7.438 1.00 44.22 160 GLU A CA 1
ATOM 702 C C . GLU A 1 97 ? 30.807 28.407 7.029 1.00 50.67 160 GLU A C 1
ATOM 703 O O . GLU A 1 97 ? 30.258 29.105 7.893 1.00 48.37 160 GLU A O 1
ATOM 709 N N . GLN A 1 98 ? 30.697 28.688 5.720 1.00 51.68 161 GLN A N 1
ATOM 710 C CA . GLN A 1 98 ? 29.802 29.758 5.231 1.00 46.63 161 GLN A CA 1
ATOM 711 C C . GLN A 1 98 ? 28.3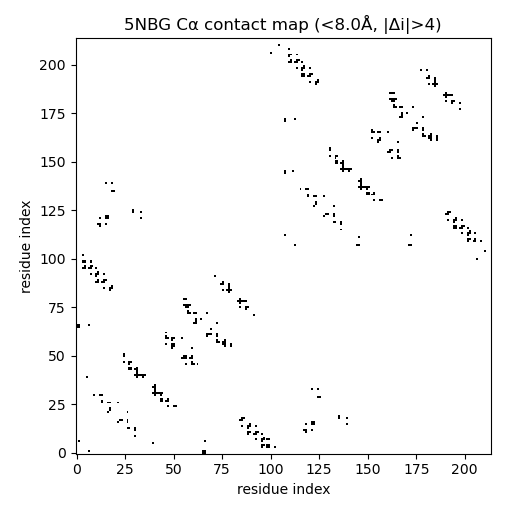59 29.448 5.458 1.00 46.33 161 GLN A C 1
ATOM 712 O O . GLN A 1 98 ? 27.608 30.273 5.923 1.00 51.98 161 GLN A O 1
ATOM 718 N N . ARG A 1 99 ? 27.930 28.251 5.197 1.00 46.59 162 ARG A N 1
ATOM 719 C CA . ARG A 1 99 ? 26.549 27.963 5.509 1.00 45.77 162 ARG A CA 1
ATOM 720 C C . ARG A 1 99 ? 26.228 28.025 6.989 1.00 54.65 162 ARG A C 1
ATOM 721 O O . ARG A 1 99 ? 25.087 28.403 7.367 1.00 55.33 162 ARG A O 1
ATOM 729 N N . GLN A 1 100 ? 27.205 27.689 7.843 1.0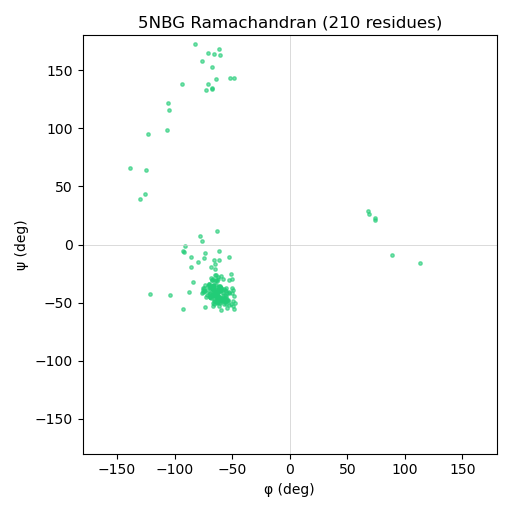0 46.17 163 GLN A N 1
ATOM 730 C CA . GLN A 1 100 ? 26.951 27.759 9.280 1.00 50.53 163 GLN A CA 1
ATOM 731 C C . GLN A 1 100 ? 26.749 29.217 9.654 1.00 48.39 163 GLN A C 1
ATOM 732 O O . GLN A 1 100 ? 25.921 29.492 10.513 1.00 52.05 163 GLN A O 1
ATOM 738 N N . GLN A 1 101 ? 27.479 30.107 8.986 1.00 41.50 164 GLN A N 1
ATOM 739 C CA . GLN A 1 101 ? 27.499 31.498 9.305 1.00 55.00 164 GLN A CA 1
ATOM 740 C C . GLN A 1 101 ? 26.187 32.212 8.897 1.00 63.55 164 GLN A C 1
ATOM 741 O O . GLN A 1 101 ? 25.597 32.996 9.678 1.00 54.15 164 GLN A O 1
ATOM 747 N N . MET A 1 102 ? 25.726 31.915 7.687 1.00 63.14 165 MET A N 1
ATOM 748 C CA . MET A 1 102 ? 24.412 32.323 7.236 1.00 51.38 165 MET A CA 1
ATOM 749 C C . MET A 1 102 ? 23.347 31.872 8.233 1.00 59.30 165 MET A C 1
ATOM 750 O O . MET A 1 102 ? 22.519 32.694 8.627 1.00 73.03 165 MET A O 1
ATOM 755 N N . ARG A 1 103 ? 23.352 30.612 8.669 1.00 49.50 166 ARG A N 1
ATOM 756 C CA . ARG A 1 103 ? 22.325 30.151 9.666 1.00 63.12 166 ARG A CA 1
ATOM 757 C C . ARG A 1 103 ? 22.378 30.838 11.091 1.00 73.15 166 ARG A C 1
ATOM 758 O O . ARG A 1 103 ? 21.342 30.928 11.807 1.00 71.03 166 ARG A O 1
ATOM 766 N N . SER A 1 104 ? 23.555 31.323 11.495 1.00 69.56 167 SER A N 1
ATOM 767 C CA . SER A 1 104 ? 23.691 32.075 12.762 1.00 74.41 167 SER A CA 1
ATOM 768 C C . SER A 1 104 ? 23.348 33.584 12.651 1.00 76.85 167 SER A C 1
ATOM 769 O O . SER A 1 104 ? 22.886 34.180 13.629 1.00 83.54 167 SER A O 1
ATOM 772 N N . ARG A 1 105 ? 23.615 34.183 11.484 1.00 77.28 168 ARG A N 1
ATOM 773 C CA . ARG A 1 105 ? 23.249 35.579 11.172 1.00 89.17 168 ARG A CA 1
ATOM 774 C C . ARG A 1 105 ? 21.735 35.868 11.297 1.00 92.02 168 ARG A C 1
ATOM 775 O O . ARG A 1 105 ? 21.340 36.994 11.621 1.00 107.41 168 ARG A O 1
ATOM 783 N N . ILE A 1 106 ? 20.912 34.845 11.057 1.00 83.82 169 ILE A N 1
ATOM 784 C CA . ILE A 1 106 ? 19.463 34.943 11.147 1.00 82.43 169 ILE A CA 1
ATOM 785 C C . ILE A 1 106 ? 18.956 34.545 12.545 1.00 90.86 169 ILE A C 1
ATOM 786 O O . ILE A 1 106 ? 18.316 35.358 13.212 1.00 102.04 169 ILE A O 1
ATOM 791 N N . GLN A 1 107 ? 19.304 33.346 13.015 1.00 95.94 170 GLN A N 1
ATOM 792 C CA . GLN A 1 107 ? 18.700 32.768 14.225 1.00 94.02 170 GLN A CA 1
ATOM 793 C C . GLN A 1 107 ? 19.347 33.321 15.502 1.00 89.52 170 GLN A C 1
ATOM 794 O O . GLN A 1 107 ? 19.017 34.405 15.958 1.00 90.28 170 GLN A O 1
ATOM 800 N N . ILE B 1 2 ? 47.863 38.499 13.664 1.00 78.40 65 ILE B N 1
ATOM 801 C CA . ILE B 1 2 ? 46.815 37.660 12.992 1.00 71.54 65 ILE B CA 1
ATOM 802 C C . ILE B 1 2 ? 45.377 37.939 13.445 1.00 65.80 65 ILE B C 1
ATOM 803 O O . ILE B 1 2 ? 45.095 38.390 14.565 1.00 61.59 65 ILE B O 1
ATOM 808 N N . SER B 1 3 ? 44.469 37.628 12.546 1.00 60.42 66 SER B N 1
ATOM 809 C CA . SER B 1 3 ? 43.092 38.033 12.695 1.00 61.40 66 SER B CA 1
ATOM 810 C C . SER B 1 3 ? 42.354 37.059 13.607 1.00 62.02 66 SER B C 1
ATOM 811 O O . SER B 1 3 ? 42.881 35.997 13.973 1.00 67.59 66 SER B O 1
ATOM 814 N N . ALA B 1 4 ? 41.131 37.423 13.939 1.00 55.76 67 ALA B N 1
ATOM 815 C CA . ALA B 1 4 ? 40.249 36.592 14.748 1.00 61.78 67 ALA B CA 1
ATOM 816 C C . ALA B 1 4 ? 39.878 35.305 14.011 1.00 57.14 67 ALA B C 1
ATOM 817 O O . ALA B 1 4 ? 39.922 34.227 14.613 1.00 49.76 67 ALA B O 1
ATOM 819 N N . SER B 1 5 ? 39.545 35.412 12.723 1.00 50.54 68 SER B N 1
ATOM 820 C CA . SER B 1 5 ? 39.203 34.233 11.940 1.00 52.24 68 SER B CA 1
ATOM 821 C C . SER B 1 5 ? 40.420 33.295 11.704 1.00 45.47 68 SER B C 1
ATOM 822 O O . SER B 1 5 ? 40.251 32.090 11.665 1.00 41.22 68 SER B O 1
ATOM 825 N N . ASP B 1 6 ? 41.620 33.855 11.671 1.00 44.12 69 ASP B N 1
ATOM 826 C CA . ASP B 1 6 ? 42.839 33.075 11.554 1.00 46.93 69 ASP B CA 1
ATOM 827 C C . ASP B 1 6 ? 43.097 32.278 12.829 1.00 42.78 69 ASP B C 1
ATOM 828 O O . 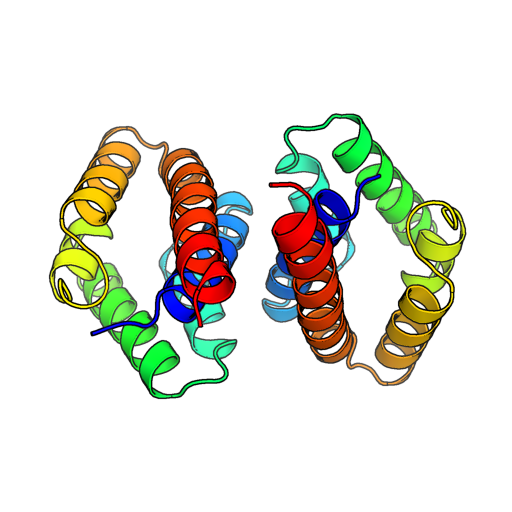ASP B 1 6 ? 43.384 31.077 12.759 1.00 40.41 69 ASP B O 1
ATOM 833 N N . LEU B 1 7 ? 42.947 32.936 13.975 1.00 41.58 70 LEU B N 1
ATOM 834 C CA . LEU B 1 7 ? 43.168 32.316 15.264 1.00 39.93 70 LEU B CA 1
ATOM 835 C C . LEU B 1 7 ? 42.139 31.203 15.525 1.00 40.77 70 LEU B C 1
ATOM 836 O O . LEU B 1 7 ? 42.494 30.122 16.009 1.00 36.81 70 LEU B O 1
ATOM 841 N N . ALA B 1 8 ? 40.884 31.463 15.208 1.00 35.32 71 ALA B N 1
ATOM 842 C CA . ALA B 1 8 ? 39.874 30.450 15.236 1.00 36.62 71 ALA B CA 1
ATOM 843 C C . ALA B 1 8 ? 40.221 29.204 14.367 1.00 34.39 71 ALA B C 1
ATOM 844 O O . ALA B 1 8 ? 39.925 28.094 14.723 1.00 29.95 71 ALA B O 1
ATOM 846 N N . LEU B 1 9 ? 40.715 29.422 13.172 1.00 36.37 72 LEU B N 1
ATOM 847 C CA . LEU B 1 9 ? 40.995 28.312 12.259 1.00 33.96 72 LEU B CA 1
ATOM 848 C C . LEU B 1 9 ? 42.121 27.494 12.855 1.00 29.31 72 LEU B C 1
ATOM 849 O O . LEU B 1 9 ? 42.022 26.285 13.001 1.00 34.09 72 LEU B O 1
ATOM 854 N N . LEU B 1 10 ? 43.185 28.147 13.228 1.00 28.98 73 LEU B N 1
ATOM 855 C CA . LEU B 1 10 ? 44.336 27.453 13.744 1.00 38.06 73 LEU B CA 1
ATOM 856 C C . LEU B 1 10 ? 44.124 26.705 15.055 1.00 37.74 73 LEU B C 1
ATOM 857 O O . LEU B 1 10 ? 44.719 25.638 15.237 1.00 35.83 73 LEU B O 1
ATOM 862 N N . THR B 1 11 ? 43.286 27.256 15.939 1.00 31.60 74 THR B N 1
ATOM 863 C CA . THR B 1 11 ? 42.951 26.630 17.200 1.00 30.60 74 THR B CA 1
ATOM 864 C C . THR B 1 11 ? 42.095 25.410 16.940 1.00 29.16 74 THR B C 1
ATOM 865 O O . THR B 1 11 ? 42.279 24.373 17.587 1.00 28.87 74 THR B O 1
ATOM 869 N N . ARG B 1 12 ? 41.128 25.523 16.028 1.00 26.86 75 ARG B N 1
ATOM 870 C CA . ARG B 1 12 ? 40.292 24.373 15.707 1.00 27.84 75 ARG B CA 1
ATOM 871 C C . ARG B 1 12 ? 41.178 23.235 15.098 1.00 28.01 75 ARG B C 1
ATOM 872 O O . ARG B 1 12 ? 41.066 22.097 15.453 1.00 28.48 75 ARG B O 1
ATOM 880 N N . GLN B 1 13 ? 42.067 23.599 14.204 1.00 27.15 76 GLN B N 1
ATOM 881 C CA . GLN B 1 13 ? 42.959 22.616 13.494 1.00 27.97 76 GLN B CA 1
ATOM 882 C C . GLN B 1 13 ? 43.834 21.959 14.527 1.00 27.10 76 GLN B C 1
ATOM 883 O O . GLN B 1 13 ? 43.824 20.757 14.635 1.00 26.36 76 GLN B O 1
ATOM 889 N N . LEU B 1 14 ? 44.465 22.780 15.370 1.00 31.12 77 LEU B N 1
ATOM 890 C CA . LEU B 1 14 ? 45.297 22.290 16.427 1.00 31.03 77 LEU B CA 1
ATOM 891 C C . LEU B 1 14 ? 44.584 21.427 17.423 1.00 30.02 77 LEU B C 1
ATOM 892 O O . LEU B 1 14 ? 45.093 20.369 17.787 1.00 30.95 77 LEU B O 1
ATOM 897 N N . ALA B 1 15 ? 43.408 21.836 17.890 1.00 30.54 78 ALA B N 1
ATOM 898 C CA . ALA B 1 15 ? 42.601 20.949 18.733 1.00 30.30 78 ALA B CA 1
ATOM 899 C C . ALA B 1 15 ? 42.295 19.619 18.110 1.00 28.12 78 ALA B C 1
ATOM 900 O O . ALA B 1 15 ? 42.216 18.607 18.817 1.00 28.91 78 ALA B O 1
ATOM 902 N N . THR B 1 16 ? 42.059 19.594 16.810 1.00 26.92 79 THR B N 1
ATOM 903 C CA . THR B 1 16 ? 41.616 18.367 16.179 1.00 31.05 79 THR B CA 1
ATOM 904 C C . THR B 1 16 ? 42.798 17.395 16.129 1.00 29.50 79 THR B C 1
ATOM 905 O O . THR B 1 16 ? 42.653 16.197 16.407 1.00 28.33 79 THR B O 1
ATOM 909 N N . LEU B 1 17 ? 43.978 17.918 15.852 1.00 32.35 80 LEU B N 1
ATOM 910 C CA . LEU B 1 17 ? 45.177 17.056 15.708 1.00 34.18 80 LEU B CA 1
ATOM 911 C C . LEU B 1 17 ? 45.737 16.551 17.052 1.00 36.07 80 LEU B C 1
ATOM 912 O O . LEU B 1 17 ? 46.149 15.375 17.177 1.00 31.88 80 LEU B O 1
ATOM 917 N N . VAL B 1 18 ? 45.759 17.439 18.033 1.00 32.58 81 VAL B N 1
ATOM 918 C CA . VAL B 1 18 ? 46.184 17.074 19.381 1.00 34.95 81 VAL B CA 1
ATOM 919 C C . VAL B 1 18 ? 45.231 16.042 19.944 1.00 35.09 81 VAL B C 1
ATOM 920 O O . VAL B 1 18 ? 45.682 15.033 20.492 1.00 36.93 81 VAL B O 1
ATOM 924 N N . ALA B 1 19 ? 43.931 16.232 19.738 1.00 33.82 82 ALA B N 1
ATOM 925 C CA . ALA B 1 19 ? 42.934 15.230 20.144 1.00 33.58 82 ALA B CA 1
ATOM 926 C C . ALA B 1 19 ? 43.057 13.898 19.448 1.00 35.61 82 ALA B C 1
ATOM 927 O O . ALA B 1 19 ? 42.620 12.909 19.965 1.00 34.21 82 ALA B O 1
ATOM 929 N N . ALA B 1 20 ? 43.524 13.897 18.199 1.00 37.08 83 ALA B N 1
ATOM 930 C CA . ALA B 1 20 ? 43.796 12.691 17.499 1.00 34.13 83 ALA B CA 1
ATOM 931 C C . ALA B 1 20 ? 45.113 11.995 17.933 1.00 34.55 83 ALA B C 1
ATOM 932 O O . ALA B 1 20 ? 45.507 11.043 17.321 1.00 37.04 83 ALA B O 1
ATOM 934 N N . ALA B 1 21 ? 45.805 12.538 18.920 1.00 40.50 84 ALA B N 1
ATOM 935 C CA . ALA B 1 21 ? 47.040 12.021 19.501 1.00 49.05 84 ALA B CA 1
ATOM 936 C C . ALA B 1 21 ? 48.259 12.214 18.629 1.00 46.61 84 ALA B C 1
ATOM 937 O O . ALA B 1 21 ? 49.238 11.503 18.821 1.00 49.64 84 ALA B O 1
ATOM 939 N N . LEU B 1 22 ? 48.245 13.180 17.710 1.00 42.03 85 LEU B N 1
ATOM 940 C CA . LEU B 1 22 ? 49.497 13.593 17.105 1.00 43.50 85 LEU B CA 1
ATOM 941 C C . LEU B 1 22 ? 50.375 14.280 18.134 1.00 44.77 85 LEU B C 1
ATOM 942 O O . LEU B 1 22 ? 49.903 15.148 18.856 1.00 46.85 85 LEU B O 1
ATOM 947 N N . PRO B 1 23 ? 51.683 13.925 18.165 1.00 44.91 86 PRO B N 1
ATOM 948 C CA . PRO B 1 23 ? 52.613 14.701 18.957 1.00 41.82 86 PRO B CA 1
ATOM 949 C C . PRO B 1 23 ? 52.543 16.156 18.655 1.00 39.74 86 PRO B C 1
ATOM 950 O O . PRO B 1 23 ? 52.330 16.563 17.482 1.00 39.23 86 PRO B O 1
ATOM 954 N N . LEU B 1 24 ? 52.701 16.944 19.710 1.00 37.55 87 LEU B N 1
ATOM 955 C CA . LEU B 1 24 ? 52.512 18.370 19.595 1.00 47.69 87 LEU B CA 1
ATOM 956 C C . LEU B 1 24 ? 53.353 18.933 18.447 1.00 47.69 87 LEU B C 1
ATOM 957 O O . LEU B 1 24 ? 52.852 19.761 17.691 1.00 44.66 87 LEU B O 1
ATOM 962 N N . GLU B 1 25 ? 54.597 18.470 18.277 1.00 43.39 88 GLU B N 1
ATOM 963 C CA . GLU B 1 25 ? 55.449 19.045 17.216 1.00 45.81 88 GLU B CA 1
ATOM 964 C C . GLU B 1 25 ? 54.962 18.644 15.821 1.00 33.34 88 GLU B C 1
ATOM 965 O O . GLU B 1 25 ? 55.055 19.396 14.926 1.00 37.14 88 GLU B O 1
ATOM 971 N N . GLU B 1 26 ? 54.437 17.440 15.638 1.00 33.86 89 GLU B N 1
ATOM 972 C CA . GLU B 1 26 ? 53.783 17.078 14.382 1.00 38.41 89 GLU B CA 1
ATOM 973 C C . GLU B 1 26 ? 52.464 17.883 14.134 1.00 35.18 89 GLU B C 1
ATOM 974 O O . GLU B 1 26 ? 52.162 18.262 13.001 1.00 37.11 89 GLU B O 1
ATOM 980 N N . ALA B 1 27 ? 51.723 18.163 15.201 1.00 34.42 90 ALA B N 1
ATOM 981 C CA . ALA B 1 27 ? 50.445 18.933 15.113 1.00 35.41 90 ALA B CA 1
ATOM 982 C C . ALA B 1 27 ? 50.696 20.331 14.650 1.00 29.14 90 ALA B C 1
ATOM 983 O O . ALA B 1 27 ? 50.076 20.807 13.667 1.00 29.85 90 ALA B O 1
ATOM 985 N N . LEU B 1 28 ? 51.672 20.987 15.283 1.00 31.81 91 LEU B N 1
ATOM 986 C CA . LEU B 1 28 ? 52.087 22.346 14.874 1.00 31.32 91 LEU B CA 1
ATOM 987 C C . LEU B 1 28 ? 52.614 22.412 13.437 1.00 35.12 91 LEU B C 1
ATOM 988 O O . LEU B 1 28 ? 52.240 23.298 12.666 1.00 37.17 91 LEU B O 1
ATOM 993 N N . ASP B 1 29 ? 53.508 21.481 13.060 1.00 37.89 92 ASP B N 1
ATOM 994 C CA . ASP B 1 29 ? 53.911 21.331 11.645 1.00 35.25 92 ASP B CA 1
ATOM 995 C C . ASP B 1 29 ? 52.750 21.211 10.722 1.00 35.09 92 ASP B C 1
ATOM 996 O O . ASP B 1 29 ? 52.691 21.887 9.687 1.00 37.63 92 ASP B O 1
ATOM 1001 N N . ALA B 1 30 ? 51.840 20.280 11.056 1.00 30.78 93 ALA B N 1
ATOM 1002 C CA . ALA B 1 30 ? 50.725 20.023 10.193 1.00 32.17 93 ALA B CA 1
ATOM 1003 C C . ALA B 1 30 ? 49.883 21.313 10.009 1.00 35.14 93 ALA B C 1
ATOM 1004 O O . ALA B 1 30 ? 49.433 21.620 8.892 1.00 34.33 93 ALA B O 1
ATOM 1006 N N . VAL B 1 31 ? 49.748 22.115 11.067 1.00 35.70 94 VAL B N 1
ATOM 1007 C CA . VAL B 1 31 ? 48.956 23.329 10.966 1.00 36.66 94 VAL B CA 1
ATOM 1008 C C . VAL B 1 31 ? 49.720 24.412 10.177 1.00 44.75 94 VAL B C 1
ATOM 1009 O O . VAL B 1 31 ? 49.104 25.214 9.433 1.00 40.04 94 VAL B O 1
ATOM 1013 N N . ALA B 1 32 ? 51.041 24.478 10.382 1.00 41.33 95 ALA B N 1
ATOM 1014 C CA . ALA B 1 32 ? 51.869 25.364 9.534 1.00 45.26 95 ALA B CA 1
ATOM 1015 C C . ALA B 1 32 ? 51.798 24.992 8.043 1.00 44.17 95 ALA B C 1
ATOM 1016 O O . ALA B 1 32 ? 51.762 25.871 7.206 1.00 54.54 95 ALA B O 1
ATOM 1018 N N . LYS B 1 33 ? 51.715 23.704 7.732 1.00 42.93 96 LYS B N 1
ATOM 1019 C CA . LYS B 1 33 ? 51.614 23.229 6.321 1.00 49.49 96 LYS B CA 1
ATOM 1020 C C . LYS B 1 33 ? 50.298 23.541 5.650 1.00 48.47 96 LYS B C 1
ATOM 1021 O O . LYS B 1 33 ? 50.237 23.713 4.436 1.00 45.10 96 LYS B O 1
ATOM 1027 N N . GLN B 1 34 ? 49.231 23.515 6.426 1.00 45.41 97 GLN B N 1
ATOM 1028 C CA . GLN B 1 34 ? 47.894 23.679 5.901 1.00 47.85 97 GLN B CA 1
ATOM 1029 C C . GLN B 1 34 ? 47.498 25.146 5.775 1.00 47.12 97 GLN B C 1
ATOM 1030 O O . GLN B 1 34 ? 46.519 25.441 5.119 1.00 51.35 97 GLN B O 1
ATOM 1036 N N . SER B 1 35 ? 48.265 26.074 6.328 1.00 51.97 98 SER B N 1
ATOM 1037 C CA . SER B 1 35 ? 47.940 27.484 6.155 1.00 59.63 98 SER B CA 1
ATOM 1038 C C . SER B 1 35 ? 48.209 28.079 4.736 1.00 68.19 98 SER B C 1
ATOM 1039 O O . SER B 1 35 ? 49.289 27.907 4.160 1.00 60.58 98 SER B O 1
ATOM 1042 N N . GLU B 1 36 ? 47.200 28.810 4.236 1.00 76.65 99 GLU B N 1
ATOM 1043 C CA . GLU B 1 36 ? 47.271 29.604 3.009 1.00 75.08 99 GLU B CA 1
ATOM 1044 C C . GLU B 1 36 ? 47.973 30.926 3.245 1.00 75.21 99 GLU B C 1
ATOM 1045 O O . GLU B 1 36 ? 48.319 31.593 2.295 1.00 79.47 99 GLU B O 1
ATOM 1051 N N . LYS B 1 37 ? 48.155 31.345 4.489 1.00 72.31 100 LYS B N 1
ATOM 1052 C CA . LYS B 1 37 ? 48.806 32.626 4.745 1.00 72.64 100 LYS B CA 1
ATOM 1053 C C . LYS B 1 37 ? 50.204 32.353 5.237 1.00 64.15 100 LYS B C 1
ATOM 1054 O O . LYS B 1 37 ? 50.382 31.669 6.223 1.00 57.62 100 LYS B O 1
ATOM 1060 N N . PRO B 1 38 ? 51.218 32.870 4.544 1.00 68.16 101 PRO B N 1
ATOM 1061 C CA . PRO B 1 38 ? 52.568 32.668 5.093 1.00 67.39 101 PRO B CA 1
ATOM 1062 C C . PRO B 1 38 ? 52.769 33.258 6.503 1.00 63.01 101 PRO B C 1
ATOM 1063 O O . PRO B 1 38 ? 53.588 32.729 7.261 1.00 66.77 101 PRO B O 1
ATOM 1067 N N . LYS B 1 39 ? 52.020 34.306 6.864 1.00 63.46 102 LYS B N 1
ATOM 1068 C CA . LYS B 1 39 ? 52.077 34.855 8.235 1.00 65.97 102 LYS B CA 1
ATOM 1069 C C . LYS B 1 39 ? 51.521 33.865 9.287 1.00 63.46 102 LYS B C 1
ATOM 1070 O O . LYS B 1 39 ? 52.139 33.680 10.328 1.00 68.22 102 LYS B O 1
ATOM 1076 N N . LEU B 1 40 ? 50.396 33.205 8.994 1.00 62.02 103 LEU B N 1
ATOM 1077 C CA . LEU B 1 40 ? 49.894 32.111 9.846 1.00 62.54 103 LEU B CA 1
ATOM 1078 C C . LEU B 1 40 ? 50.872 30.954 9.997 1.00 56.23 103 LEU B C 1
ATOM 1079 O O . LEU B 1 40 ? 51.071 30.468 11.114 1.00 52.62 103 LEU B O 1
ATOM 1084 N N . SER B 1 41 ? 51.450 30.516 8.868 1.00 55.09 104 SER B N 1
ATOM 1085 C CA . SER B 1 41 ? 52.426 29.392 8.827 1.00 48.82 104 SER B CA 1
ATOM 1086 C C . SER B 1 41 ? 53.668 29.691 9.596 1.00 49.43 104 SER B C 1
ATOM 1087 O O . SER B 1 41 ? 54.166 28.845 10.372 1.00 51.77 104 SER B O 1
ATOM 1090 N N . ALA B 1 42 ? 54.179 30.907 9.386 1.00 52.69 105 ALA B N 1
ATOM 1091 C CA . ALA B 1 42 ? 55.357 31.410 10.108 1.00 47.57 105 ALA B CA 1
ATOM 1092 C C . ALA B 1 42 ? 55.156 31.472 11.628 1.00 44.20 105 ALA B C 1
ATOM 1093 O O . ALA B 1 42 ? 55.975 30.942 12.419 1.00 52.02 105 ALA B O 1
ATOM 1095 N N . LEU B 1 43 ? 54.053 32.080 12.052 1.00 51.24 106 LEU B N 1
ATOM 1096 C CA . LEU B 1 43 ? 53.672 32.066 13.492 1.00 51.92 106 LEU B CA 1
ATOM 1097 C C . LEU B 1 43 ? 53.736 30.656 14.058 1.00 47.72 106 LEU B C 1
ATOM 1098 O O . LEU B 1 43 ? 54.413 30.416 15.061 1.00 51.51 106 LEU B O 1
ATOM 1103 N N . MET B 1 44 ? 53.056 29.730 13.383 1.00 46.22 107 MET B N 1
ATOM 1104 C CA . MET B 1 44 ? 52.995 28.330 13.833 1.00 46.88 107 MET B CA 1
ATOM 1105 C C . MET B 1 44 ? 54.320 27.615 13.802 1.00 48.52 107 MET B C 1
ATOM 1106 O O . MET B 1 44 ? 54.654 26.860 14.745 1.00 43.91 107 MET B O 1
ATOM 1111 N N . ALA B 1 45 ? 55.096 27.848 12.744 1.00 50.75 108 ALA B N 1
ATOM 1112 C CA . ALA B 1 45 ? 56.497 27.389 12.727 1.00 49.33 108 ALA B CA 1
ATOM 1113 C C . ALA B 1 45 ? 57.334 27.966 13.896 1.00 45.20 108 ALA B C 1
ATOM 1114 O O . ALA B 1 45 ? 58.181 27.248 14.515 1.00 42.12 108 ALA B O 1
ATOM 1116 N N . ALA B 1 46 ? 57.127 29.257 14.186 1.00 50.91 109 ALA B N 1
ATOM 1117 C CA . ALA B 1 46 ? 57.830 29.918 15.332 1.00 56.83 109 ALA B CA 1
ATOM 1118 C C . ALA B 1 46 ? 57.449 29.329 16.726 1.00 57.16 109 ALA B C 1
ATOM 1119 O O . ALA B 1 46 ? 58.307 29.036 17.583 1.00 50.20 109 ALA B O 1
ATOM 1121 N N . VAL B 1 47 ? 56.150 29.070 16.900 1.00 52.58 110 VAL B N 1
ATOM 1122 C CA . VAL B 1 47 ? 55.664 28.448 18.112 1.00 43.60 110 VAL B CA 1
ATOM 1123 C C . VAL B 1 47 ? 56.308 27.088 18.180 1.00 43.54 110 VAL B C 1
ATOM 1124 O O . VAL B 1 47 ? 56.867 26.716 19.213 1.00 51.31 110 VAL B O 1
ATOM 1128 N N . ARG B 1 48 ? 56.268 26.339 17.076 1.00 42.58 111 ARG B N 1
ATOM 1129 C CA . ARG B 1 48 ? 56.912 24.989 17.044 1.00 47.24 111 ARG B CA 1
ATOM 1130 C C . ARG B 1 48 ? 58.422 25.009 17.385 1.00 47.06 111 ARG B C 1
ATOM 1131 O O . ARG B 1 48 ? 58.935 24.091 18.075 1.00 45.07 111 ARG B O 1
ATOM 1139 N N . ALA B 1 49 ? 59.108 26.050 16.903 1.00 51.36 112 ALA B N 1
ATOM 1140 C CA . ALA B 1 49 ? 60.543 26.250 17.167 1.00 50.98 112 ALA B CA 1
ATOM 1141 C C . ALA B 1 49 ? 60.831 26.270 18.668 1.00 58.41 112 ALA B C 1
ATOM 1142 O O . ALA B 1 49 ? 61.716 25.568 19.173 1.00 57.83 112 ALA B O 1
ATOM 1144 N N . LYS B 1 50 ? 60.041 27.066 19.381 1.00 58.28 113 LYS B N 1
ATOM 1145 C CA . LYS B 1 50 ? 60.175 27.193 20.833 1.00 52.40 113 LYS B CA 1
ATOM 1146 C C . LYS B 1 50 ? 59.857 25.881 21.513 1.00 48.18 113 LYS B C 1
ATOM 1147 O O . LYS B 1 50 ? 60.512 25.466 22.468 1.00 45.50 113 LYS B O 1
ATOM 1153 N N . VAL B 1 51 ? 58.860 25.182 20.983 1.00 52.52 114 VAL B N 1
ATOM 1154 C CA . VAL B 1 51 ? 58.481 23.897 21.544 1.00 49.85 114 VAL B CA 1
ATOM 1155 C C . VAL B 1 51 ? 59.555 22.851 21.273 1.00 54.95 114 VAL B C 1
ATOM 1156 O O . VAL B 1 51 ? 59.743 21.935 22.101 1.00 61.43 114 VAL B O 1
ATOM 1160 N N . VAL B 1 52 ? 60.232 22.922 20.122 1.00 61.02 115 VAL B N 1
ATOM 1161 C CA . VAL B 1 52 ? 61.333 21.947 19.906 1.00 70.67 115 VAL B CA 1
ATOM 1162 C C . VAL B 1 52 ? 62.539 22.304 20.760 1.00 69.49 115 VAL B C 1
ATOM 1163 O O . VAL B 1 52 ? 63.167 21.397 21.272 1.00 63.33 115 VAL B O 1
ATOM 1167 N N . GLU B 1 53 ? 62.794 23.605 20.969 1.00 75.56 116 GLU B N 1
ATOM 1168 C CA . GLU B 1 53 ? 63.747 24.079 22.002 1.00 73.62 116 GLU B CA 1
ATOM 1169 C C . GLU B 1 53 ? 63.346 23.741 23.469 1.00 74.28 116 GLU B C 1
ATOM 1170 O O . GLU B 1 53 ? 63.929 24.306 24.380 1.00 74.40 116 GLU B O 1
ATOM 1176 N N . GLY B 1 54 ? 62.353 22.876 23.711 1.00 76.91 117 GLY B N 1
ATOM 1177 C CA . GLY B 1 54 ? 61.987 22.435 25.073 1.00 77.72 117 GLY B CA 1
ATOM 1178 C C . GLY B 1 54 ? 60.956 23.251 25.881 1.00 77.91 117 GLY B C 1
ATOM 1179 O O . GLY B 1 54 ? 60.519 22.802 26.943 1.00 85.36 117 GLY B O 1
ATOM 1180 N N . HIS B 1 55 ? 60.554 24.430 25.407 1.00 74.47 118 HIS B N 1
ATOM 1181 C CA . HIS B 1 55 ? 59.505 25.209 26.082 1.00 68.94 118 HIS B CA 1
ATOM 1182 C C . HIS B 1 55 ? 58.113 24.530 26.047 1.00 65.03 118 HIS B C 1
ATOM 1183 O O . HIS B 1 55 ? 57.864 23.587 25.264 1.00 62.07 118 HIS B O 1
ATOM 1190 N N . SER B 1 56 ? 57.217 25.007 26.917 1.00 53.94 119 SER B N 1
ATOM 1191 C CA . SER B 1 56 ? 55.822 24.573 26.925 1.00 48.50 119 SER B CA 1
ATOM 1192 C C . SER B 1 56 ? 55.141 25.254 25.787 1.00 41.47 119 SER B C 1
ATOM 1193 O O . SER B 1 56 ? 55.561 26.343 25.349 1.00 49.76 119 SER B O 1
ATOM 1196 N N . LEU B 1 57 ? 54.035 24.685 25.333 1.00 47.62 120 LEU B N 1
ATOM 1197 C CA . LEU B 1 57 ? 53.203 25.362 24.312 1.00 47.11 120 LEU B CA 1
ATOM 1198 C C . LEU B 1 57 ? 52.780 26.738 24.760 1.00 44.46 120 LEU B C 1
ATOM 1199 O O . LEU B 1 57 ? 52.816 27.717 23.986 1.00 48.61 120 LEU B O 1
ATOM 1204 N N . ALA B 1 58 ? 52.376 26.796 26.026 1.00 47.49 121 ALA B N 1
ATOM 1205 C CA . ALA B 1 58 ? 51.978 28.038 26.689 1.00 48.70 121 ALA B CA 1
ATOM 1206 C C . ALA B 1 58 ? 53.097 29.072 26.674 1.00 45.30 121 ALA B C 1
ATOM 1207 O O . ALA B 1 58 ? 52.877 30.196 26.289 1.00 46.46 121 ALA B O 1
ATOM 1209 N N . GLU B 1 59 ? 54.313 28.696 27.045 1.00 55.53 122 GLU B N 1
ATOM 1210 C CA . GLU B 1 59 ? 55.407 29.676 26.933 1.00 61.70 122 GLU B CA 1
ATOM 1211 C C . GLU B 1 59 ? 55.690 30.032 25.473 1.00 60.26 122 GLU B C 1
ATOM 1212 O O . GLU B 1 59 ? 55.855 31.217 25.131 1.00 60.05 122 GLU B O 1
ATOM 1218 N N . ALA B 1 60 ? 55.723 29.012 24.609 1.00 56.90 123 ALA B N 1
ATOM 1219 C CA . ALA B 1 60 ? 55.957 29.250 23.192 1.00 49.21 123 ALA B CA 1
ATOM 1220 C C . ALA B 1 60 ? 54.992 30.283 22.646 1.00 45.54 123 ALA B C 1
ATOM 1221 O O . ALA B 1 60 ? 55.405 31.256 21.994 1.00 56.25 123 ALA B O 1
ATOM 1223 N N . MET B 1 61 ? 53.691 30.068 22.881 1.00 48.78 124 MET B N 1
ATOM 1224 C CA . MET B 1 61 ? 52.635 31.004 22.398 1.00 50.50 124 MET B CA 1
ATOM 1225 C C . MET B 1 61 ? 52.829 32.331 23.067 1.00 47.17 124 MET B C 1
ATOM 1226 O O . MET B 1 61 ? 52.639 33.357 22.454 1.00 48.06 124 MET B O 1
ATOM 1231 N N . GLY B 1 62 ? 53.190 32.282 24.335 1.00 51.77 125 GLY B N 1
ATOM 1232 C CA . GLY B 1 62 ? 53.443 33.486 25.105 1.00 62.84 125 GLY B CA 1
ATOM 1233 C C . GLY B 1 62 ? 54.388 34.503 24.484 1.00 61.31 125 GLY B C 1
ATOM 1234 O O . GLY B 1 62 ? 54.286 35.678 24.799 1.00 61.28 125 GLY B O 1
ATOM 1235 N N . ASN B 1 63 ? 55.296 34.067 23.603 1.00 60.88 126 ASN B N 1
ATOM 1236 C CA . ASN B 1 63 ? 56.200 35.006 22.898 1.00 57.46 126 ASN B CA 1
ATOM 1237 C C . ASN B 1 63 ? 55.501 35.792 21.846 1.00 56.81 126 ASN B C 1
ATOM 1238 O O . ASN B 1 63 ? 56.113 36.682 21.283 1.00 62.04 126 ASN B O 1
ATOM 1243 N N . PHE B 1 64 ? 54.235 35.487 21.543 1.00 54.27 127 PHE B N 1
ATOM 1244 C CA . PHE B 1 64 ? 53.529 36.208 20.502 1.00 52.08 127 PHE B CA 1
ATOM 1245 C C . PHE B 1 64 ? 52.234 36.778 21.060 1.00 60.69 127 PHE B C 1
ATOM 1246 O O . PHE B 1 64 ? 51.141 36.415 20.598 1.00 56.36 127 PHE B O 1
ATOM 1254 N N . PRO B 1 65 ? 52.349 37.719 22.046 1.00 65.12 128 PRO B N 1
ATOM 1255 C CA . PRO B 1 65 ? 51.156 38.269 22.705 1.00 59.89 128 PRO B CA 1
ATOM 1256 C C . PRO B 1 65 ? 50.283 39.058 21.771 1.00 54.73 128 PRO B C 1
ATOM 1257 O O . PRO B 1 65 ? 49.117 39.252 22.071 1.00 64.68 128 PRO B O 1
ATOM 1261 N N . GLY B 1 66 ? 50.810 39.460 20.624 1.00 59.10 129 GLY B N 1
ATOM 1262 C CA . GLY B 1 66 ? 49.978 39.981 19.540 1.00 57.35 129 GLY B CA 1
ATOM 1263 C C . GLY B 1 66 ? 49.018 38.978 18.900 1.00 58.26 129 GLY B C 1
ATOM 1264 O O . GLY B 1 66 ? 48.120 39.388 18.143 1.00 59.76 129 GLY B O 1
ATOM 1265 N N . SER B 1 67 ? 49.194 37.680 19.171 1.00 51.75 130 SER B N 1
ATOM 1266 C CA . SER B 1 67 ? 48.301 36.631 18.613 1.00 53.45 130 SER B CA 1
ATOM 1267 C C . SER B 1 67 ? 47.586 35.775 19.645 1.00 47.97 130 SER B C 1
ATOM 1268 O O . SER B 1 67 ? 46.424 35.450 19.469 1.00 54.95 130 SER B O 1
ATOM 1271 N N . PHE B 1 68 ? 48.325 35.385 20.675 1.00 44.81 131 PHE B N 1
ATOM 1272 C CA . PHE B 1 68 ? 47.844 34.588 21.764 1.00 50.57 131 PHE B CA 1
ATOM 1273 C C . PHE B 1 68 ? 47.679 35.424 23.035 1.00 48.47 131 PHE B C 1
ATOM 1274 O O . PHE B 1 68 ? 48.642 35.688 23.728 1.00 52.95 131 PHE B O 1
ATOM 1282 N N . GLU B 1 69 ? 46.451 35.855 23.300 1.00 53.95 132 GLU B N 1
ATOM 1283 C CA . GLU B 1 69 ? 46.149 36.661 24.482 1.00 53.25 132 GLU B CA 1
ATOM 1284 C C . GLU B 1 69 ? 46.483 35.909 25.764 1.00 51.18 132 GLU B C 1
ATOM 1285 O O . GLU B 1 69 ? 46.715 34.678 25.766 1.00 48.72 132 GLU B O 1
ATOM 1291 N N . ARG B 1 70 ? 46.576 36.658 26.859 1.00 48.72 133 ARG B N 1
ATOM 1292 C CA . ARG B 1 70 ? 47.028 36.098 28.124 1.00 49.35 133 ARG B CA 1
ATOM 1293 C C . ARG B 1 70 ? 46.111 34.974 28.607 1.00 38.86 133 ARG B C 1
ATOM 1294 O O . ARG B 1 70 ? 46.533 33.984 29.234 1.00 47.13 133 ARG B O 1
ATOM 1302 N N . LEU B 1 71 ? 44.835 35.135 28.370 1.00 41.55 134 LEU B N 1
ATOM 1303 C CA . LEU B 1 71 ? 43.874 34.120 28.800 1.00 48.05 134 LEU B CA 1
ATOM 1304 C C . LEU B 1 71 ? 44.050 32.800 28.025 1.00 42.52 134 LEU B C 1
ATOM 1305 O O . LEU B 1 71 ? 43.832 31.718 28.552 1.00 42.07 134 LEU B O 1
ATOM 1310 N N . TYR B 1 72 ? 44.374 32.925 26.747 1.00 47.49 135 TYR B N 1
ATOM 1311 C CA . TYR B 1 72 ? 44.546 31.774 25.853 1.00 40.73 135 TYR B CA 1
ATOM 1312 C C . TYR B 1 72 ? 45.733 30.948 26.389 1.00 37.38 135 TYR B C 1
ATOM 1313 O O . TYR B 1 72 ? 45.610 29.712 26.655 1.00 36.51 135 TYR B O 1
ATOM 1322 N N . CYS B 1 73 ? 46.837 31.647 26.657 1.00 38.57 136 CYS B N 1
ATOM 1323 C CA . CYS B 1 73 ? 48.053 31.028 27.165 1.00 41.30 136 CYS B CA 1
ATOM 1324 C C . CYS B 1 73 ? 47.849 30.353 28.494 1.00 47.10 136 CYS B C 1
ATOM 1325 O O . CYS B 1 73 ? 48.224 29.161 28.661 1.00 43.42 136 CYS B O 1
ATOM 1328 N N . ALA B 1 74 ? 47.189 31.080 29.419 1.00 48.55 137 ALA B N 1
ATOM 1329 C CA . ALA B 1 74 ? 46.906 30.531 30.754 1.00 41.26 137 ALA B CA 1
ATOM 1330 C C . ALA B 1 74 ? 46.052 29.300 30.651 1.00 38.72 137 ALA B C 1
ATOM 1331 O O . ALA B 1 74 ? 46.326 28.286 31.330 1.00 42.18 137 ALA B O 1
ATOM 1333 N N . MET B 1 75 ? 45.068 29.295 29.753 1.00 37.82 138 MET B N 1
ATOM 1334 C CA . MET B 1 75 ? 44.298 28.047 29.542 1.00 39.25 138 MET B CA 1
ATOM 1335 C C . MET B 1 75 ? 45.229 26.897 29.051 1.00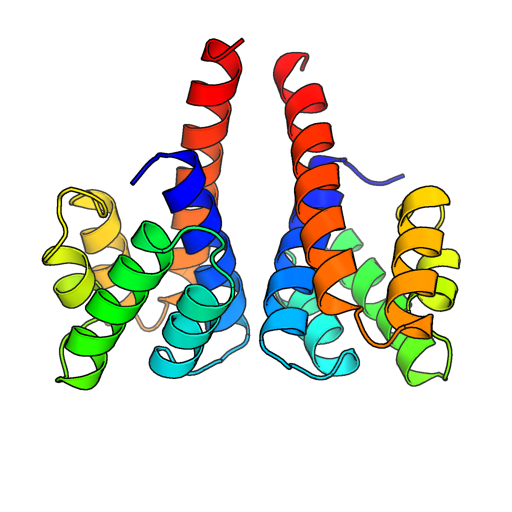 37.87 138 MET B C 1
ATOM 1336 O O . MET B 1 75 ? 45.229 25.814 29.591 1.00 40.77 138 MET B O 1
ATOM 1341 N N . VAL B 1 76 ? 46.032 27.163 28.042 1.00 42.66 139 VAL B N 1
ATOM 1342 C CA . VAL B 1 76 ? 46.993 26.150 27.516 1.00 45.56 139 VAL B CA 1
ATOM 1343 C C . VAL B 1 76 ? 47.955 25.634 28.615 1.00 40.38 139 VAL B C 1
ATOM 1344 O O . VAL B 1 76 ? 48.072 24.411 28.843 1.00 37.42 139 VAL B O 1
ATOM 1348 N N . ALA B 1 77 ? 48.586 26.585 29.315 1.00 44.57 140 ALA B N 1
ATOM 1349 C CA . ALA B 1 77 ? 49.450 26.294 30.489 1.00 44.98 140 ALA B CA 1
ATOM 1350 C C . ALA B 1 77 ? 48.738 25.344 31.423 1.00 49.63 140 ALA B C 1
ATOM 1351 O O . ALA B 1 77 ? 49.257 24.288 31.767 1.00 52.47 140 ALA B O 1
ATOM 1353 N N . ALA B 1 78 ? 47.491 25.679 31.766 1.00 54.67 141 ALA B N 1
ATOM 1354 C CA . ALA B 1 78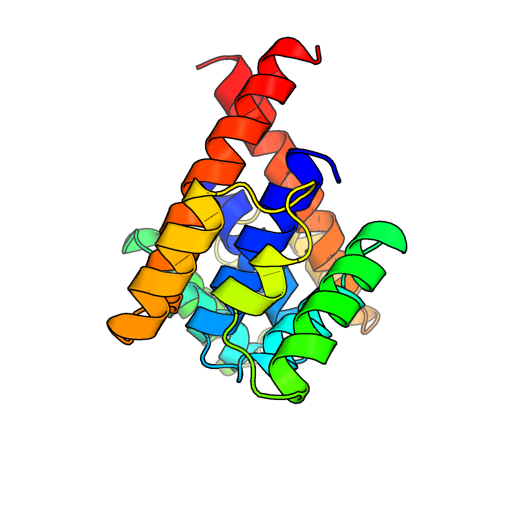 ? 46.733 24.876 32.713 1.00 52.79 141 ALA B CA 1
ATOM 1355 C C . ALA B 1 78 ? 46.417 23.480 32.198 1.00 53.91 141 ALA B C 1
ATOM 1356 O O . ALA B 1 78 ? 46.479 22.501 32.937 1.00 54.63 141 ALA B O 1
ATOM 1358 N N . GLY B 1 79 ? 46.060 23.375 30.919 1.00 53.50 142 GLY B N 1
ATOM 1359 C CA . GLY B 1 79 ? 45.815 22.063 30.319 1.00 43.32 142 GLY B CA 1
ATOM 1360 C C . GLY B 1 79 ? 47.068 21.220 30.221 1.00 44.21 142 GLY B C 1
ATOM 1361 O O . GLY B 1 79 ? 47.011 19.974 30.328 1.00 47.57 142 GLY B O 1
ATOM 1362 N N . GLU B 1 80 ? 48.190 21.886 29.955 1.00 47.09 143 GLU B N 1
ATOM 1363 C CA . GLU B 1 80 ? 49.502 21.211 29.974 1.00 55.64 143 GLU B CA 1
ATOM 1364 C C . GLU B 1 80 ? 49.789 20.686 31.365 1.00 61.48 143 GLU B C 1
ATOM 1365 O O . GLU B 1 80 ? 50.142 19.527 31.509 1.00 63.50 143 GLU B O 1
ATOM 1371 N N . ALA B 1 81 ? 49.624 21.531 32.378 1.00 63.89 144 ALA B N 1
ATOM 1372 C CA . ALA B 1 81 ? 49.760 21.075 33.777 1.00 66.23 144 ALA B CA 1
ATOM 1373 C C . ALA B 1 81 ? 48.894 19.860 34.100 1.00 60.85 144 ALA B C 1
ATOM 1374 O O . ALA B 1 81 ? 49.353 18.938 34.729 1.00 76.69 144 ALA B O 1
ATOM 1376 N N . SER B 1 82 ? 47.670 19.817 33.633 1.00 62.32 145 SER B N 1
ATOM 1377 C CA . SER B 1 82 ? 46.734 18.778 34.061 1.00 58.42 145 SER B CA 1
ATOM 1378 C C . SER B 1 82 ? 46.745 17.529 33.190 1.00 63.73 145 SER B C 1
ATOM 1379 O O . SER B 1 82 ? 45.975 16.584 33.435 1.00 61.12 145 SER B O 1
ATOM 1382 N N . GLY B 1 83 ? 47.567 17.528 32.139 1.00 63.01 146 GLY B N 1
ATOM 1383 C CA . GLY B 1 83 ? 47.504 16.466 31.143 1.00 54.43 146 GLY B CA 1
ATOM 1384 C C . GLY B 1 83 ? 46.244 16.485 30.306 1.00 51.32 146 GLY B C 1
ATOM 1385 O O . GLY B 1 83 ? 45.822 15.437 29.776 1.00 51.96 146 GLY B O 1
ATOM 1386 N N . HIS B 1 84 ? 45.639 17.660 30.150 1.00 51.58 147 HIS B N 1
ATOM 1387 C CA . HIS B 1 84 ? 44.426 17.761 29.316 1.00 58.17 147 HIS B CA 1
ATOM 1388 C C . HIS B 1 84 ? 44.481 18.891 28.282 1.00 53.50 147 HIS B C 1
ATOM 1389 O O . HIS B 1 84 ? 43.469 19.546 28.041 1.00 50.72 147 HIS B O 1
ATOM 1396 N N . LEU B 1 85 ? 45.642 19.101 27.659 1.00 50.24 148 LEU B N 1
ATOM 1397 C CA . LEU B 1 85 ? 45.753 20.049 26.550 1.00 47.68 148 LEU B CA 1
ATOM 1398 C C . LEU B 1 85 ? 44.680 19.782 25.517 1.00 42.25 148 LEU B C 1
ATOM 1399 O O . LEU B 1 85 ? 44.059 20.703 25.092 1.00 38.10 148 LEU B O 1
ATOM 1404 N N . ASP B 1 86 ? 44.391 18.530 25.188 1.00 42.68 149 ASP B N 1
ATOM 1405 C CA . ASP B 1 86 ? 43.359 18.277 24.203 1.00 45.45 149 ASP B CA 1
ATOM 1406 C C . ASP B 1 86 ? 42.006 18.917 24.569 1.00 48.73 149 ASP B C 1
ATOM 1407 O O . ASP B 1 86 ? 41.394 19.619 23.723 1.00 35.53 149 ASP B O 1
ATOM 1412 N N . ALA B 1 87 ? 41.568 18.742 25.836 1.00 44.75 150 ALA B N 1
ATOM 1413 C CA . ALA B 1 87 ? 40.304 19.310 26.271 1.00 40.86 150 ALA B CA 1
ATOM 1414 C C . ALA B 1 87 ? 40.348 20.836 26.287 1.00 40.29 150 ALA B C 1
ATOM 1415 O O . ALA B 1 87 ? 39.380 21.486 25.917 1.00 39.96 150 ALA B O 1
ATOM 1417 N N . VAL B 1 88 ? 41.477 21.398 26.700 1.00 40.82 151 VAL B N 1
ATOM 1418 C CA . VAL B 1 88 ? 41.662 22.864 26.750 1.00 42.56 151 VAL B CA 1
ATOM 1419 C C . VAL B 1 88 ? 41.635 23.510 25.335 1.00 41.02 151 VAL B C 1
ATOM 1420 O O . VAL B 1 88 ? 41.040 24.585 25.100 1.00 36.84 151 VAL B O 1
ATOM 1424 N N . LEU B 1 89 ? 42.252 22.855 24.377 1.00 33.69 152 LEU B N 1
ATOM 1425 C CA . LEU B 1 89 ? 42.241 23.409 23.019 1.00 35.10 152 LEU B CA 1
ATOM 1426 C C . LEU B 1 89 ? 40.848 23.350 22.377 1.00 33.96 152 LEU B C 1
ATOM 1427 O O . LEU B 1 89 ? 40.511 24.246 21.631 1.00 31.62 152 LEU B O 1
ATOM 1432 N N . ASN B 1 90 ? 40.083 22.283 22.634 1.00 32.29 153 ASN B N 1
ATOM 1433 C CA . ASN B 1 90 ? 38.682 22.206 22.198 1.00 36.14 153 ASN B CA 1
ATOM 1434 C C . ASN B 1 90 ? 37.871 23.375 22.765 1.00 39.97 153 ASN B C 1
ATOM 1435 O O . ASN B 1 90 ? 37.120 24.061 22.011 1.00 37.01 153 ASN B O 1
ATOM 1440 N N . ARG B 1 91 ? 38.079 23.687 24.043 1.00 37.70 154 ARG B N 1
ATOM 1441 C CA . ARG B 1 91 ? 37.357 24.813 24.660 1.00 43.39 154 ARG B CA 1
ATOM 1442 C C . ARG B 1 91 ? 37.790 26.114 24.017 1.00 40.94 154 ARG B C 1
ATOM 1443 O O . ARG B 1 91 ? 36.945 26.955 23.679 1.00 35.17 154 ARG B O 1
ATOM 1451 N N . LEU B 1 92 ? 39.094 26.279 23.797 1.00 37.55 155 LEU B N 1
ATOM 1452 C CA . LEU B 1 92 ? 39.596 27.507 23.145 1.00 34.03 155 LEU B CA 1
ATOM 1453 C C 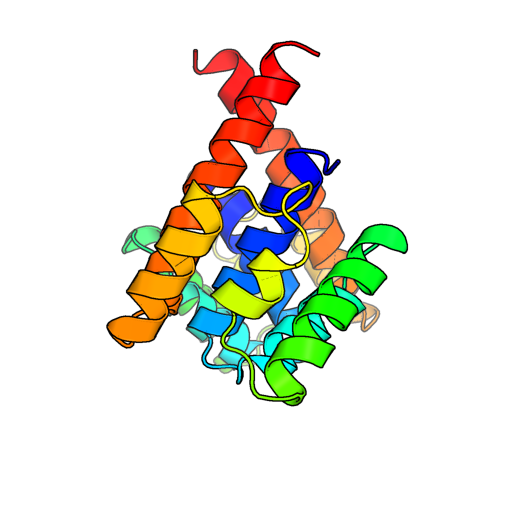. LEU B 1 92 ? 39.144 27.597 21.691 1.00 33.42 155 LEU B C 1
ATOM 1454 O O . LEU B 1 92 ? 38.985 28.710 21.096 1.00 33.40 155 LEU B O 1
ATOM 1459 N N . ALA B 1 93 ? 38.972 26.439 21.100 1.00 33.86 156 ALA B N 1
ATOM 1460 C CA . ALA B 1 93 ? 38.473 26.376 19.709 1.00 36.25 156 ALA B CA 1
ATOM 1461 C C . ALA B 1 93 ? 37.020 26.832 19.647 1.00 42.15 156 ALA B C 1
ATOM 1462 O O . ALA B 1 93 ? 36.699 27.653 18.797 1.00 34.54 156 ALA B O 1
ATOM 1464 N N . ASP B 1 94 ? 36.164 26.343 20.563 1.00 41.18 157 ASP B N 1
ATOM 1465 C CA . ASP B 1 94 ? 34.840 27.006 20.768 1.00 44.56 1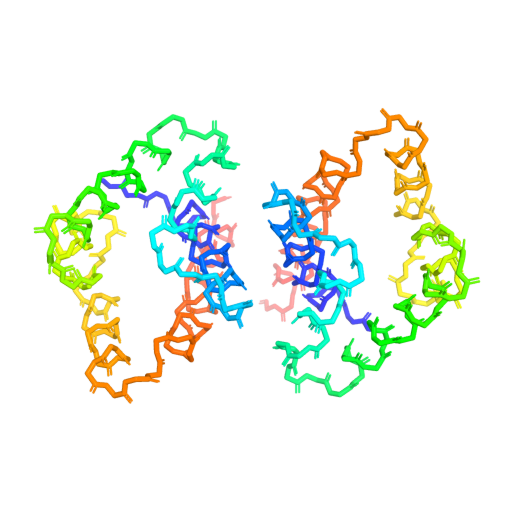57 ASP B CA 1
ATOM 1466 C C . ASP B 1 94 ? 34.904 28.535 21.075 1.00 43.49 157 ASP B C 1
ATOM 1467 O O . ASP B 1 94 ? 34.320 29.345 20.373 1.00 46.19 157 ASP B O 1
ATOM 1472 N N . TYR B 1 95 ? 35.648 28.949 22.084 1.00 38.54 158 TYR B N 1
ATOM 1473 C CA . TYR B 1 95 ? 35.810 30.369 22.328 1.00 41.95 158 TYR B CA 1
ATOM 1474 C C . TYR B 1 95 ? 36.181 31.212 21.101 1.00 46.40 158 TYR B C 1
ATOM 1475 O O . TYR B 1 95 ? 35.505 32.214 20.781 1.00 40.29 158 TYR B O 1
ATOM 1484 N N . THR B 1 96 ? 37.268 30.837 20.438 1.00 39.69 159 THR B N 1
ATOM 1485 C CA . THR B 1 96 ? 37.743 31.597 19.274 1.00 38.02 159 THR B CA 1
ATOM 1486 C C . THR B 1 96 ? 36.710 31.556 18.121 1.00 38.96 159 THR B C 1
ATOM 1487 O O . THR B 1 96 ? 36.648 32.490 17.375 1.00 39.31 159 THR B O 1
ATOM 1491 N N . GLU B 1 97 ? 35.920 30.490 17.981 1.00 37.13 160 GLU B N 1
ATOM 1492 C CA . GLU B 1 97 ? 34.889 30.470 16.946 1.00 48.77 160 GLU B CA 1
ATOM 1493 C C . GLU B 1 97 ? 33.723 31.421 17.262 1.00 52.90 160 GLU B C 1
ATOM 1494 O O . GLU B 1 97 ? 33.104 31.997 16.334 1.00 46.49 160 GLU B O 1
ATOM 1500 N N . GLN B 1 98 ? 33.404 31.512 18.558 1.00 51.66 161 GLN B N 1
ATOM 1501 C CA . GLN B 1 98 ? 32.328 32.368 19.057 1.00 50.85 161 GLN B CA 1
ATOM 1502 C C . GLN B 1 98 ? 32.704 33.797 18.753 1.00 43.36 161 GLN B C 1
ATOM 1503 O O . GLN B 1 98 ? 31.961 34.489 18.094 1.00 42.79 161 GLN B O 1
ATOM 1509 N N . ARG B 1 99 ? 33.912 34.178 19.129 1.00 45.35 162 ARG B N 1
ATOM 1510 C CA . ARG B 1 99 ? 34.471 35.488 18.838 1.00 46.11 162 ARG B CA 1
ATOM 1511 C C . ARG B 1 99 ? 34.482 35.830 17.382 1.00 57.70 162 ARG B C 1
ATOM 1512 O O . ARG B 1 99 ? 34.061 36.894 16.978 1.00 61.39 162 ARG B O 1
ATOM 1520 N N . GLN B 1 100 ? 35.017 34.925 16.581 1.00 59.25 163 GLN B N 1
ATOM 1521 C CA . GLN B 1 100 ? 35.054 35.116 15.125 1.00 58.28 163 GLN B CA 1
ATOM 1522 C C . GLN B 1 100 ? 33.667 35.371 14.530 1.00 48.39 163 GLN B C 1
ATOM 1523 O O . GLN B 1 100 ? 33.517 36.242 13.717 1.00 49.45 163 GLN B O 1
ATOM 1529 N N . GLN B 1 101 ? 32.668 34.593 14.916 1.00 48.25 164 GLN B N 1
ATOM 1530 C CA . GLN B 1 101 ? 31.356 34.766 14.330 1.00 57.01 164 GLN B CA 1
ATOM 1531 C C . GLN B 1 101 ? 30.584 36.042 14.852 1.00 55.87 164 GLN B C 1
ATOM 1532 O O . GLN B 1 101 ? 29.553 36.421 14.304 1.00 54.30 164 GLN B O 1
ATOM 1538 N N . MET B 1 102 ? 31.077 36.669 15.911 1.00 54.65 165 MET B N 1
ATOM 1539 C CA . MET B 1 102 ? 30.635 38.016 16.288 1.00 58.97 165 MET B CA 1
ATOM 1540 C C . MET B 1 102 ? 31.225 39.039 15.325 1.00 58.33 165 MET B C 1
ATOM 1541 O O . MET B 1 102 ? 30.476 39.806 14.748 1.00 57.94 165 MET B O 1
ATOM 1546 N N . ARG B 1 103 ? 32.544 39.044 15.139 1.00 61.90 166 ARG B N 1
ATOM 1547 C CA . ARG B 1 103 ? 33.193 39.991 14.185 1.00 65.70 166 ARG B CA 1
ATOM 1548 C C . ARG B 1 103 ? 32.734 39.800 12.750 1.00 64.28 166 ARG B C 1
ATOM 1549 O O . ARG B 1 103 ? 33.016 40.638 11.916 1.00 62.97 166 ARG B O 1
ATOM 1557 N N . SER B 1 104 ? 32.060 38.677 12.495 1.00 65.76 167 SER B N 1
ATOM 1558 C CA . SER B 1 104 ? 31.407 38.351 11.246 1.00 69.33 167 SER B CA 1
ATOM 1559 C C . SER B 1 104 ? 29.977 38.870 11.185 1.00 72.90 167 SER B C 1
ATOM 1560 O O . SER B 1 104 ? 29.582 39.340 10.124 1.00 71.57 167 SER B O 1
ATOM 1563 N N . ARG B 1 105 ? 29.195 38.773 12.274 1.00 75.92 168 ARG B N 1
ATOM 1564 C CA . ARG B 1 105 ? 27.859 39.435 12.311 1.00 81.77 168 ARG B CA 1
ATOM 1565 C C . ARG B 1 105 ? 27.989 40.933 12.023 1.00 82.65 168 ARG B C 1
ATOM 1566 O O . ARG B 1 105 ? 27.202 41.485 11.259 1.00 79.21 168 ARG B O 1
ATOM 1574 N N . ILE B 1 106 ? 29.028 41.561 12.569 1.00 81.63 169 ILE B N 1
ATOM 1575 C CA . ILE B 1 106 ? 29.273 42.986 12.332 1.00 76.60 169 ILE B CA 1
ATOM 1576 C C . ILE B 1 106 ? 29.850 43.250 10.945 1.00 83.32 169 ILE B C 1
ATOM 1577 O O . ILE B 1 106 ? 29.443 44.206 10.301 1.00 84.05 169 ILE B O 1
ATOM 1582 N N . GLN B 1 107 ? 30.755 42.381 10.485 1.00 92.32 170 GLN B N 1
ATOM 1583 C CA . GLN B 1 107 ? 31.524 42.575 9.242 1.00 95.42 170 GLN B CA 1
ATOM 1584 C C . GLN B 1 107 ? 30.641 42.865 8.010 1.00 105.80 170 GLN B C 1
ATOM 1585 O O . GLN B 1 107 ? 31.084 43.557 7.092 1.00 121.34 170 GLN B O 1
ATOM 1591 N N . GLN B 1 108 ? 29.416 42.330 7.984 1.00 108.19 171 GLN B N 1
ATOM 1592 C CA . GLN B 1 108 ? 28.406 42.714 6.990 1.00 101.31 171 GLN B CA 1
ATOM 1593 C C . GLN B 1 108 ? 27.164 43.169 7.727 1.00 88.79 171 GLN B C 1
ATOM 1594 O O . GLN B 1 108 ? 26.157 43.469 7.106 1.00 90.06 171 GLN B O 1
#

B-factor: mean 52.29, std 16.76, range [24.85, 124.15]

Radius of gyration: 17.15 Å; Cα contacts (8 Å, |Δi|>4): 255; chains: 2; bounding box: 45×45×43 Å

Foldseek 3Di:
DDQLVLLLVLLVQLLVCVVVVDPNLVSLVVSLVVDPDVVSNVLSVQLSVVVVVPDQSLVSNVVCCVRQPPVNSVLCVVCVVVVNNSVSSVVVSVVSVVVNVVVVVVD/DDLVLLLVLLVQLLVCVVVVDPNLVSLCVSLVPDPDVVSNVLSVQLSVVVVVPDQSLVSNVVPCVRQPPVLSVLCVVCVVVVRNSVSSVVVSVVSVVVVVVCVVVVD

Sequence (214 aa):
MISASDLALLTRQLATLVAAALPLEEALDAVAKQSEKPKLSALMAAVRAKVVEGHSLAEAMGNFPGSFERLYCAMVAAGEASGHLDAVLNRLADYTEQRQQMRSRIQISASDLALLTRQLATLVAAALPLEEALDAVAKQSEKPKLSALMAAVRAKVVEGHSLAEAMGNFPGSFERLYCAMVAAGEASGHLDAVLNRLADYTEQRQQMRSRIQQ

Nearest PDB structures (foldseek):
  5nbg-assembly1_B  TM=1.009E+00  e=6.068E-14  Dickeya dadantii 3937
  2vmb-assembly2_B  TM=9.809E-01  e=4.232E-10  Vibrio cholerae
  2vma-assembly1_A  TM=9.905E-01  e=1.866E-09  Vibrio cholerae
  3c1q-assembly1_A  TM=9.825E-01  e=1.770E-09  unclassified
  3jc8-assembly1_Ca  TM=9.857E-01  e=1.078E-06  Myxococcus xanthus DK 1622

Organism: Dickeya dadantii (strain 3937) (NCBI:txid198628)